Protein AF-A0A191YXF8-F1 (afdb_monomer)

Secondary structure (DSSP, 8-state):
---------HHHHH-SEEE-TTT--EEE--HHHHHHHHHHHHHHHHHHHTT--EE--HHHHHHHHT--HHHHHHHHHHHHHTTSEEEEEEEETTTEEEEEEEE-S--EEE-HHHHHTSS----PPPP-------------------PPPP----------------------------------------

Nearest PDB structures (foldseek):
  6pln-assembly2_B  TM=5.903E-01  e=1.549E-02  Pyrococcus furiosus
  3r0a-assembly1_A  TM=5.323E-01  e=2.563E-02  Methanosarcina mazei
  2p4w-assembly1_A  TM=6.113E-01  e=1.591E-01  Pyrococcus furiosus
  4zzl-assembly1_A  TM=5.772E-01  e=2.047E-01  Pseudomonas aeruginosa
  4rgu-assembly1_B-2  TM=4.876E-01  e=1.804E-01  Acinetobacter baylyi ADP1

pLDDT: mean 73.55, std 22.21, range [37.19, 96.75]

Foldseek 3Di:
DDDDDQDQDPLLVQFQFWAQQPPRDTHGQDPLNSLLVSVVVVQQVVQVVVVHFRWDDLVVSCVRSVDDSVVSVVSVVVCVVRPQKDWDWDDDDPPDTIITIDGPDDIHTDHPVVVVVPPPPDDDDDDDDDDDDDDDDDDDDDDDPDDDDDDDDDDDDDDDDDDDDDDDPDDDDDDDPDDDDPDPDDDDDD

Mean predicted aligned error: 18.63 Å

Radius of gyration: 33.48 Å; Cα contacts (8 Å, |Δi|>4): 150; chains: 1; bounding box: 109×68×56 Å

Structure (mmCIF, N/CA/C/O backbone):
data_AF-A0A191YXF8-F1
#
_entry.id   AF-A0A191YXF8-F1
#
loop_
_atom_site.group_PDB
_atom_site.id
_atom_site.type_symbol
_atom_site.label_atom_id
_atom_site.label_alt_id
_atom_site.label_comp_id
_atom_site.label_asym_id
_atom_site.label_entity_id
_atom_site.label_seq_id
_atom_site.pdbx_PDB_ins_code
_atom_site.Cartn_x
_atom_site.Cartn_y
_atom_site.Cartn_z
_atom_s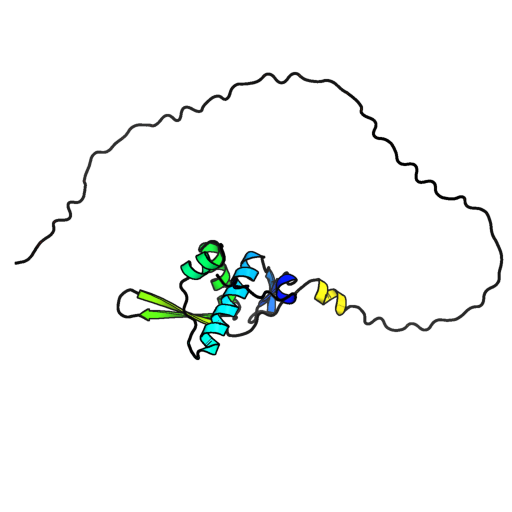ite.occupancy
_atom_site.B_iso_or_equiv
_atom_site.auth_seq_id
_atom_site.auth_comp_id
_atom_site.auth_asym_id
_atom_site.auth_atom_id
_atom_site.pdbx_PDB_model_num
ATOM 1 N N . MET A 1 1 ? -6.566 9.897 -24.921 1.00 47.31 1 MET A N 1
ATOM 2 C CA . MET A 1 1 ? -6.041 9.361 -23.647 1.00 47.31 1 MET A CA 1
ATOM 3 C C . MET A 1 1 ? -7.182 8.637 -22.956 1.00 47.31 1 MET A C 1
ATOM 5 O O . MET A 1 1 ? -8.187 9.275 -22.675 1.00 47.31 1 MET A O 1
ATOM 9 N N . THR A 1 2 ? -7.103 7.322 -22.762 1.00 63.19 2 THR A N 1
ATOM 10 C CA . THR A 1 2 ? -8.097 6.605 -21.947 1.00 63.19 2 THR A CA 1
ATOM 11 C C . THR A 1 2 ? -7.796 6.886 -20.482 1.00 63.19 2 THR A C 1
ATOM 13 O O . THR A 1 2 ? -6.687 6.599 -20.034 1.00 63.19 2 THR A O 1
ATOM 16 N N . ALA A 1 3 ? -8.747 7.463 -19.749 1.00 67.75 3 ALA A N 1
ATOM 17 C CA . ALA A 1 3 ? -8.588 7.667 -18.316 1.00 67.75 3 ALA A CA 1
ATOM 18 C C . ALA A 1 3 ? -8.390 6.310 -17.622 1.00 67.75 3 ALA A C 1
ATOM 20 O O . ALA A 1 3 ? -9.165 5.376 -17.835 1.00 67.75 3 ALA A O 1
ATOM 21 N N . GLN A 1 4 ? -7.331 6.195 -16.823 1.00 81.19 4 GLN A N 1
ATOM 22 C CA . GLN A 1 4 ? -7.086 5.037 -15.971 1.00 81.19 4 GLN A CA 1
ATOM 23 C C . GLN A 1 4 ? -7.393 5.437 -14.533 1.00 81.19 4 GLN A C 1
ATOM 25 O O . GLN A 1 4 ? -6.877 6.436 -14.039 1.00 81.19 4 GLN A O 1
ATOM 30 N N . PHE A 1 5 ? -8.254 4.662 -13.878 1.00 85.56 5 PHE A N 1
ATOM 31 C CA . PHE A 1 5 ? -8.682 4.917 -12.508 1.00 85.56 5 PHE A CA 1
ATOM 32 C C . PHE A 1 5 ? -8.095 3.869 -11.565 1.00 85.56 5 PHE A C 1
ATOM 34 O O . PHE A 1 5 ? -8.061 2.677 -11.880 1.00 85.56 5 PHE A O 1
ATOM 41 N N . CYS A 1 6 ? -7.673 4.326 -10.390 1.00 84.88 6 CYS A N 1
ATOM 42 C CA . CYS A 1 6 ? -7.281 3.475 -9.278 1.00 84.88 6 CYS A CA 1
ATOM 43 C C . CYS A 1 6 ? -8.540 3.080 -8.487 1.00 84.88 6 CYS A C 1
ATOM 45 O O . CYS A 1 6 ? -9.330 3.946 -8.105 1.00 84.88 6 CYS A O 1
ATOM 47 N N . LYS A 1 7 ? -8.772 1.778 -8.277 1.00 89.44 7 LYS A N 1
ATOM 48 C CA . LYS A 1 7 ? -9.973 1.283 -7.585 1.00 89.44 7 LYS A CA 1
ATOM 49 C C . LYS A 1 7 ? -9.720 1.206 -6.082 1.00 89.44 7 LYS A C 1
ATOM 51 O O . LYS A 1 7 ? -9.080 0.272 -5.613 1.00 89.44 7 LYS A O 1
ATOM 56 N N . MET A 1 8 ? -10.268 2.152 -5.324 1.00 93.12 8 MET A N 1
ATOM 57 C CA . MET A 1 8 ? -10.269 2.105 -3.860 1.00 93.12 8 MET A CA 1
ATOM 58 C C . MET A 1 8 ? -11.589 1.519 -3.350 1.00 93.12 8 MET A C 1
ATOM 60 O O . MET A 1 8 ? -12.665 1.999 -3.700 1.00 93.12 8 MET A O 1
ATOM 64 N N . THR A 1 9 ? -11.518 0.478 -2.521 1.00 93.19 9 THR A N 1
ATOM 65 C CA . THR A 1 9 ? -12.714 -0.138 -1.931 1.00 93.19 9 THR A CA 1
ATOM 66 C C . THR A 1 9 ? -13.272 0.717 -0.791 1.00 93.19 9 THR A C 1
ATOM 68 O O . THR A 1 9 ? -12.529 1.411 -0.092 1.00 93.19 9 THR A O 1
ATOM 71 N N . TYR A 1 10 ? -14.584 0.622 -0.542 1.00 93.19 10 TYR A N 1
ATOM 72 C CA . TYR A 1 10 ? -15.227 1.297 0.595 1.00 93.19 10 TYR A CA 1
ATOM 73 C C . TYR A 1 10 ? -14.623 0.886 1.944 1.00 93.19 10 TYR A C 1
ATOM 75 O O . TYR A 1 10 ? -14.566 1.703 2.858 1.00 93.19 10 TYR A O 1
ATOM 83 N N . LEU A 1 11 ? -14.128 -0.353 2.056 1.00 93.50 11 LEU A N 1
ATOM 84 C CA . LEU A 1 11 ? -13.465 -0.848 3.262 1.00 93.50 11 LEU A CA 1
ATOM 85 C C . LEU A 1 11 ? -12.155 -0.102 3.526 1.00 93.50 11 LEU A C 1
ATOM 87 O O . LEU A 1 11 ? -11.961 0.397 4.629 1.00 93.50 11 LEU A O 1
ATOM 91 N N . ILE A 1 12 ? -11.291 0.042 2.513 1.00 94.88 12 ILE A N 1
ATOM 92 C CA . ILE A 1 12 ? -10.039 0.810 2.635 1.00 94.88 12 ILE A CA 1
ATOM 93 C C . ILE A 1 12 ? -10.347 2.279 2.928 1.00 94.88 12 ILE A C 1
ATOM 95 O O . ILE A 1 12 ? -9.704 2.900 3.774 1.00 94.88 12 ILE A O 1
ATOM 99 N N . MET A 1 13 ? -11.366 2.831 2.267 1.00 94.81 13 MET A N 1
ATOM 100 C CA . MET A 1 13 ? -11.774 4.216 2.472 1.00 94.81 13 MET A CA 1
ATOM 101 C C . MET A 1 13 ? -12.228 4.469 3.918 1.00 94.81 13 MET A C 1
ATOM 103 O O . MET A 1 13 ? -11.758 5.425 4.535 1.00 94.81 13 MET A O 1
ATOM 107 N N . ALA A 1 14 ? -13.069 3.596 4.480 1.00 94.88 14 ALA A N 1
ATOM 108 C CA . ALA A 1 14 ? -13.616 3.729 5.833 1.00 94.88 14 ALA A CA 1
ATOM 109 C C . ALA A 1 14 ? -12.653 3.295 6.954 1.00 94.88 14 ALA A C 1
ATOM 111 O O . ALA A 1 14 ? -12.837 3.695 8.105 1.00 94.88 14 ALA A O 1
ATOM 112 N N . ALA A 1 15 ? -11.641 2.480 6.647 1.00 96.12 15 ALA A N 1
ATOM 113 C CA . ALA A 1 15 ? -10.683 1.992 7.633 1.00 96.12 15 ALA A CA 1
ATOM 114 C C . ALA A 1 15 ? -9.925 3.153 8.283 1.00 96.12 15 ALA A C 1
ATOM 116 O O . ALA A 1 15 ? -9.343 3.983 7.593 1.00 96.12 15 ALA A O 1
ATOM 117 N N . THR A 1 16 ? -9.904 3.225 9.607 1.00 96.56 16 THR A N 1
ATOM 118 C CA . THR A 1 16 ? -9.069 4.204 10.325 1.00 96.56 16 THR A CA 1
ATOM 119 C C . THR A 1 16 ? -7.755 3.583 10.767 1.00 96.56 16 THR A C 1
ATOM 121 O O . THR A 1 16 ? -6.781 4.301 10.970 1.00 96.56 16 THR A O 1
ATOM 124 N N . HIS A 1 17 ? -7.733 2.254 10.899 1.00 96.50 17 HIS A N 1
ATOM 125 C CA . HIS A 1 17 ? -6.568 1.483 11.294 1.00 96.50 17 HIS A CA 1
ATOM 126 C C . HIS A 1 17 ? -6.458 0.212 10.448 1.00 96.50 17 HIS A C 1
ATOM 128 O O . HIS A 1 17 ? -7.430 -0.240 9.836 1.00 96.50 17 HIS A O 1
ATOM 134 N N . TRP A 1 18 ? -5.276 -0.383 10.453 1.00 96.44 18 TRP A N 1
ATOM 135 C CA . TRP A 1 18 ? -5.033 -1.749 10.003 1.00 96.44 18 TRP A CA 1
ATOM 136 C C . TRP A 1 18 ? -4.399 -2.546 11.141 1.00 96.44 18 TRP A C 1
ATOM 138 O O . TRP A 1 18 ? -3.811 -1.974 12.058 1.00 96.44 18 TRP A O 1
ATOM 148 N N . ILE A 1 19 ? -4.572 -3.861 11.122 1.00 96.50 19 ILE A N 1
ATOM 149 C CA . ILE A 1 19 ? -4.109 -4.751 12.186 1.00 96.50 19 ILE A CA 1
ATOM 150 C C . ILE A 1 19 ? -2.764 -5.347 11.777 1.00 96.50 19 ILE A C 1
ATOM 152 O O . ILE A 1 19 ? -2.621 -5.846 10.670 1.00 96.50 19 ILE A O 1
ATOM 156 N N . SER A 1 20 ? -1.768 -5.314 12.652 1.00 96.50 20 SER A N 1
ATOM 157 C CA . SER A 1 20 ? -0.472 -5.967 12.435 1.00 96.50 20 SER A CA 1
ATOM 158 C C . SER A 1 20 ? -0.627 -7.484 12.262 1.00 96.50 20 SER A C 1
ATOM 160 O O . SER A 1 20 ? -1.228 -8.128 13.121 1.00 96.50 20 SER A O 1
ATOM 162 N N . ALA A 1 21 ? -0.039 -8.078 11.216 1.00 94.06 21 ALA A N 1
ATOM 163 C CA . ALA A 1 21 ? -0.117 -9.528 11.002 1.00 94.06 21 ALA A CA 1
ATOM 164 C C . ALA A 1 21 ? 0.713 -10.318 12.031 1.00 94.06 21 ALA A C 1
ATOM 166 O O . ALA A 1 21 ? 0.389 -11.459 12.348 1.00 94.06 21 ALA A O 1
ATOM 167 N N . HIS A 1 22 ? 1.771 -9.708 12.575 1.00 93.00 22 HIS A N 1
ATOM 168 C CA . HIS A 1 22 ? 2.625 -10.338 13.585 1.00 93.00 22 HIS A CA 1
ATOM 169 C C . HIS A 1 22 ? 2.147 -10.117 15.021 1.00 93.00 22 HIS A C 1
ATOM 171 O O . HIS A 1 22 ? 2.253 -11.022 15.842 1.00 93.00 22 HIS A O 1
ATOM 177 N N . THR A 1 23 ? 1.666 -8.913 15.341 1.00 94.38 23 THR A N 1
ATOM 178 C CA . THR A 1 23 ? 1.402 -8.504 16.735 1.00 94.38 23 THR A CA 1
ATOM 179 C C . THR A 1 23 ? -0.079 -8.346 17.066 1.00 94.38 23 THR A C 1
ATOM 181 O O . THR A 1 23 ? -0.422 -8.271 18.240 1.00 94.38 23 THR A O 1
ATOM 184 N N . GLY A 1 24 ? -0.967 -8.262 16.068 1.00 94.31 24 GLY A N 1
ATOM 185 C CA . GLY A 1 24 ? -2.388 -7.966 16.283 1.00 94.31 24 GLY A CA 1
ATOM 186 C C . GLY A 1 24 ? -2.688 -6.518 16.706 1.00 94.31 24 GLY A C 1
ATOM 187 O O . GLY A 1 24 ? -3.836 -6.184 16.988 1.00 94.31 24 GLY A O 1
ATOM 188 N N . GLU A 1 25 ? -1.681 -5.644 16.752 1.00 95.62 25 GLU A N 1
ATOM 189 C CA . GLU A 1 25 ? -1.833 -4.234 17.122 1.00 95.62 25 GLU A CA 1
ATOM 190 C C . GLU A 1 25 ? -2.608 -3.434 16.062 1.00 95.62 25 GLU A C 1
ATOM 192 O O . GLU A 1 25 ? -2.422 -3.646 14.862 1.00 95.62 25 GLU A O 1
ATOM 197 N N . LYS A 1 26 ? -3.445 -2.483 16.502 1.00 96.06 26 LYS A N 1
ATOM 198 C CA . LYS A 1 26 ? -4.140 -1.525 15.627 1.00 96.06 26 LYS A CA 1
ATOM 199 C C . LYS A 1 26 ? -3.206 -0.358 15.285 1.00 96.06 26 LYS A C 1
ATOM 201 O O . LYS A 1 26 ? -2.871 0.443 16.152 1.00 96.06 26 LYS A O 1
ATOM 206 N N . ILE A 1 27 ? -2.851 -0.214 14.014 1.00 96.62 27 ILE A N 1
ATOM 207 C CA . ILE A 1 27 ? -1.949 0.828 13.508 1.00 96.62 27 ILE A CA 1
ATOM 208 C C . ILE A 1 27 ? -2.757 1.851 12.717 1.00 96.62 27 ILE A C 1
ATOM 210 O O . ILE A 1 27 ? -3.574 1.477 11.878 1.00 96.62 27 ILE A O 1
ATOM 214 N N . SER A 1 28 ? -2.530 3.142 12.966 1.00 96.50 28 SER A N 1
ATOM 215 C CA . SER A 1 28 ? -3.223 4.229 12.261 1.00 96.50 28 SER A CA 1
ATOM 216 C C . SER A 1 28 ? -3.024 4.140 10.744 1.00 96.50 28 SER A C 1
ATOM 218 O O . SER A 1 28 ? -1.907 3.899 10.278 1.00 96.50 28 SER A O 1
ATOM 220 N N . PHE A 1 29 ? -4.107 4.337 9.984 1.00 96.31 29 PHE A N 1
ATOM 221 C CA . PHE A 1 29 ? -4.119 4.253 8.526 1.00 96.31 29 PHE A CA 1
ATOM 222 C C . PHE A 1 29 ? -4.456 5.606 7.890 1.00 96.31 29 PHE A C 1
ATOM 224 O O . PHE A 1 29 ? -5.625 5.968 7.714 1.00 96.31 29 PHE A O 1
ATOM 231 N N . THR A 1 30 ? -3.425 6.375 7.544 1.00 96.44 30 THR A N 1
ATOM 232 C CA . THR A 1 30 ? -3.607 7.731 7.002 1.00 96.44 30 THR A CA 1
ATOM 233 C C . THR A 1 30 ? -4.089 7.720 5.545 1.00 96.44 30 THR A C 1
ATOM 235 O O . THR A 1 30 ? -3.986 6.712 4.846 1.00 96.44 30 THR A O 1
ATOM 238 N N . GLY A 1 31 ? -4.607 8.854 5.058 1.00 96.19 31 GLY A N 1
ATOM 239 C CA . GLY A 1 31 ? -5.049 9.000 3.663 1.00 96.19 31 GLY A CA 1
ATOM 240 C C . GLY A 1 31 ? -3.945 8.675 2.651 1.00 96.19 31 GLY A C 1
ATOM 241 O O . GLY A 1 31 ? -4.147 7.847 1.767 1.00 96.19 31 GLY A O 1
ATOM 242 N N . ASP A 1 32 ? -2.753 9.239 2.848 1.00 95.69 32 ASP A N 1
ATOM 243 C CA . ASP A 1 32 ? -1.582 8.968 2.004 1.00 95.69 32 ASP A CA 1
ATOM 244 C C . ASP A 1 32 ? -1.215 7.482 2.001 1.00 95.69 32 ASP A C 1
ATOM 246 O O . ASP A 1 32 ? -0.922 6.909 0.954 1.00 95.69 32 ASP A O 1
ATOM 250 N N . GLN A 1 33 ? -1.271 6.829 3.165 1.00 96.44 33 GLN A N 1
ATOM 251 C CA . GLN A 1 33 ? -0.988 5.399 3.283 1.00 96.44 33 GLN A CA 1
ATOM 252 C C . GLN A 1 33 ? -1.999 4.544 2.530 1.00 96.44 33 GLN A C 1
ATOM 254 O O . GLN A 1 33 ? -1.611 3.560 1.904 1.00 96.44 33 GLN A O 1
ATOM 259 N N . LYS A 1 34 ? -3.278 4.928 2.533 1.00 96.56 34 LYS A N 1
ATOM 260 C CA . LYS A 1 34 ? -4.303 4.253 1.730 1.00 96.56 34 LYS A CA 1
ATOM 261 C C . LYS A 1 34 ? -4.011 4.393 0.242 1.00 96.56 34 LYS A C 1
ATOM 263 O O . LYS A 1 34 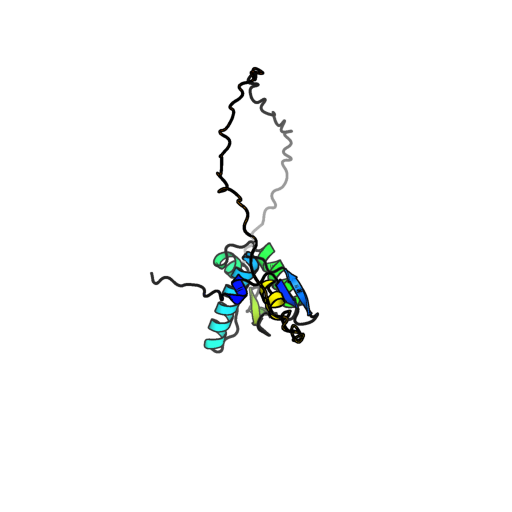? -4.041 3.393 -0.466 1.00 96.56 34 LYS A O 1
ATOM 268 N N . ILE A 1 35 ? -3.685 5.601 -0.222 1.00 96.19 35 ILE A N 1
ATOM 269 C CA . ILE A 1 35 ? -3.339 5.855 -1.630 1.00 96.19 35 ILE A CA 1
ATOM 270 C C . ILE A 1 35 ? -2.123 5.014 -2.036 1.00 96.19 35 ILE A C 1
ATOM 272 O O . ILE A 1 35 ? -2.174 4.317 -3.052 1.00 96.19 35 ILE A O 1
ATOM 276 N N . MET A 1 36 ? -1.068 5.025 -1.213 1.00 96.06 36 MET A N 1
ATOM 277 C CA . MET A 1 36 ? 0.124 4.204 -1.427 1.00 96.06 36 MET A CA 1
ATOM 278 C C . MET A 1 36 ? -0.230 2.717 -1.487 1.00 96.06 36 MET A C 1
ATOM 280 O O . MET A 1 36 ? 0.140 2.051 -2.450 1.00 96.06 36 MET A O 1
ATOM 284 N N . TRP A 1 37 ? -0.987 2.201 -0.515 1.00 96.19 37 TRP A N 1
ATOM 285 C CA . TRP A 1 37 ? -1.373 0.790 -0.474 1.00 96.19 37 TRP A CA 1
ATOM 286 C C . TRP A 1 37 ? -2.176 0.365 -1.704 1.00 96.19 37 TRP A C 1
ATOM 288 O O . TRP A 1 37 ? -1.840 -0.639 -2.327 1.00 96.19 37 TRP A O 1
ATOM 298 N N . VAL A 1 38 ? -3.211 1.122 -2.085 1.00 95.75 38 VAL A N 1
ATOM 299 C CA . VAL A 1 38 ? -4.058 0.767 -3.235 1.00 95.75 38 VAL A CA 1
ATOM 300 C C . VAL A 1 38 ? -3.225 0.742 -4.518 1.00 95.75 38 VAL A C 1
ATOM 302 O O . VAL A 1 38 ? -3.333 -0.205 -5.298 1.00 95.75 38 VAL A O 1
ATOM 305 N N . TRP A 1 39 ? -2.352 1.735 -4.717 1.00 94.62 39 TRP A N 1
ATOM 306 C CA . TRP A 1 39 ? -1.465 1.761 -5.878 1.00 94.62 39 TRP A CA 1
ATOM 307 C C . TRP A 1 39 ? -0.490 0.576 -5.876 1.00 94.62 39 TRP A C 1
ATOM 309 O O . TRP A 1 39 ? -0.376 -0.135 -6.875 1.00 94.62 39 TRP A O 1
ATOM 319 N N . MET A 1 40 ? 0.170 0.318 -4.743 1.00 94.56 40 MET A N 1
ATOM 320 C CA . MET A 1 40 ? 1.111 -0.793 -4.576 1.00 94.56 40 MET A CA 1
ATOM 321 C C . MET A 1 40 ? 0.449 -2.147 -4.848 1.00 94.56 40 MET A C 1
ATOM 323 O O . MET A 1 40 ? 0.997 -2.970 -5.578 1.00 94.56 40 MET A O 1
ATOM 327 N N . PHE A 1 41 ? -0.747 -2.364 -4.303 1.00 94.50 41 PHE A N 1
ATOM 328 C CA . PHE A 1 41 ? -1.500 -3.598 -4.488 1.00 94.50 41 PHE A CA 1
ATOM 329 C C . PHE A 1 41 ? -1.897 -3.799 -5.955 1.00 94.50 41 PHE A C 1
ATOM 331 O O . PHE A 1 41 ? -1.658 -4.864 -6.519 1.00 94.50 41 PHE A O 1
ATOM 338 N N . GLN A 1 42 ? -2.392 -2.751 -6.622 1.00 93.56 42 GLN A N 1
ATOM 339 C CA . GLN A 1 42 ? -2.721 -2.807 -8.048 1.00 93.56 42 GLN A CA 1
ATOM 340 C C . GLN A 1 42 ? -1.488 -3.117 -8.916 1.00 93.56 42 GLN A C 1
ATOM 342 O O . GLN A 1 42 ? -1.573 -3.879 -9.885 1.00 93.56 42 GLN A O 1
ATOM 347 N N . ARG A 1 43 ? -0.325 -2.540 -8.583 1.00 93.31 43 ARG A N 1
ATOM 348 C CA . ARG A 1 43 ? 0.945 -2.840 -9.264 1.00 93.31 43 ARG A CA 1
ATOM 349 C C . ARG A 1 43 ? 1.350 -4.290 -9.050 1.00 93.31 43 ARG A C 1
ATOM 351 O O . ARG A 1 43 ? 1.650 -4.979 -10.025 1.00 93.31 43 ARG A O 1
ATOM 358 N N . PHE A 1 44 ? 1.294 -4.765 -7.812 1.00 94.44 44 PHE A N 1
ATOM 359 C CA . PHE A 1 44 ? 1.572 -6.155 -7.478 1.00 94.44 44 PHE A CA 1
ATOM 360 C C . PHE A 1 44 ? 0.678 -7.122 -8.264 1.00 94.44 44 PHE A C 1
ATOM 362 O O . PHE A 1 44 ? 1.196 -8.023 -8.927 1.00 94.44 44 PHE A O 1
ATOM 369 N N . GLU A 1 45 ? -0.639 -6.902 -8.282 1.00 93.62 45 GLU A N 1
ATOM 370 C CA . GLU A 1 45 ? -1.581 -7.716 -9.061 1.00 93.62 45 GLU A CA 1
ATOM 371 C C . GLU A 1 45 ? -1.257 -7.698 -10.557 1.00 93.62 45 GLU A C 1
ATOM 373 O O . GLU A 1 45 ? -1.299 -8.736 -11.221 1.00 93.62 45 GLU A O 1
ATOM 378 N N . HIS A 1 46 ? -0.866 -6.541 -11.095 1.00 92.75 46 HIS A N 1
ATOM 379 C CA . HIS A 1 46 ? -0.473 -6.424 -12.493 1.00 92.75 46 HIS A CA 1
ATOM 380 C C . HIS A 1 46 ? 0.748 -7.292 -12.833 1.00 92.75 46 HIS A C 1
ATOM 382 O O . HIS A 1 46 ? 0.721 -8.019 -13.830 1.00 92.75 46 HIS A O 1
ATOM 388 N N . PHE A 1 47 ? 1.810 -7.256 -12.025 1.00 93.19 47 PHE A N 1
ATOM 389 C CA . PHE A 1 47 ? 2.989 -8.105 -12.245 1.00 93.19 47 PHE A CA 1
ATOM 390 C C . PHE A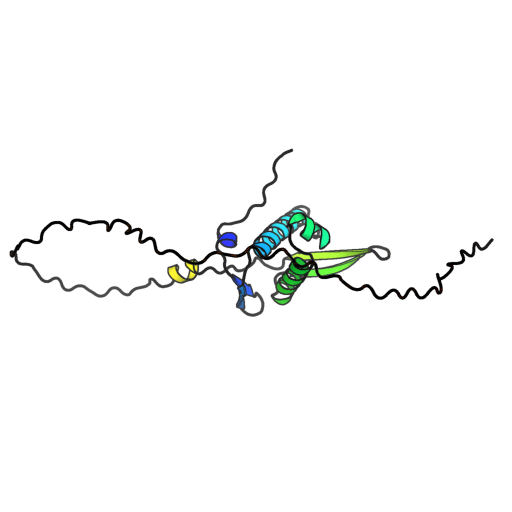 1 47 ? 2.676 -9.587 -12.020 1.00 93.19 47 PHE A C 1
ATOM 392 O O . PHE A 1 47 ? 3.037 -10.419 -12.859 1.00 93.19 47 PHE A O 1
ATOM 399 N N . LYS A 1 48 ? 1.914 -9.902 -10.966 1.00 93.69 48 LYS A N 1
ATOM 400 C CA . LYS A 1 48 ? 1.464 -11.262 -10.650 1.00 93.69 48 LYS A CA 1
ATOM 401 C C . LYS A 1 48 ? 0.629 -11.862 -11.783 1.00 93.69 48 LYS A C 1
ATOM 403 O O . LYS A 1 48 ? 0.866 -13.006 -12.159 1.00 93.69 48 LYS A O 1
ATOM 408 N N . SER A 1 49 ? -0.264 -11.082 -12.402 1.00 94.44 49 SER A N 1
ATOM 409 C CA . SER A 1 49 ? -1.064 -11.516 -13.563 1.00 94.44 49 SER A CA 1
ATOM 410 C C . SER A 1 49 ? -0.215 -11.899 -14.781 1.00 94.44 49 SER A C 1
ATOM 412 O O . SER A 1 49 ? -0.645 -12.683 -15.622 1.00 94.44 49 SER A O 1
ATOM 414 N N . LYS A 1 50 ? 1.016 -11.378 -14.862 1.00 94.69 50 LYS A N 1
ATOM 415 C CA . LYS A 1 50 ? 1.996 -11.679 -15.914 1.00 94.69 50 LYS A CA 1
ATOM 416 C C . LYS A 1 50 ? 2.996 -12.767 -15.510 1.00 94.69 50 LYS A C 1
ATOM 418 O O . LYS A 1 50 ? 3.949 -12.996 -16.253 1.00 94.69 50 LYS A O 1
ATOM 423 N N . GLY A 1 51 ? 2.833 -13.385 -14.336 1.00 92.44 51 GLY A N 1
ATOM 424 C CA . GLY A 1 51 ? 3.780 -14.360 -13.786 1.00 92.44 51 GLY A CA 1
ATOM 425 C C . GLY A 1 51 ? 5.158 -13.764 -13.482 1.00 92.44 51 GLY A C 1
ATOM 426 O O . GLY A 1 51 ? 6.163 -14.466 -13.564 1.00 92.44 51 GLY A O 1
ATOM 427 N N . ARG A 1 52 ? 5.228 -12.457 -13.200 1.00 90.12 52 ARG A N 1
ATOM 428 C CA . ARG A 1 52 ? 6.475 -11.740 -12.905 1.00 90.12 52 ARG A CA 1
ATOM 429 C C . ARG A 1 52 ? 6.477 -11.255 -11.463 1.00 90.12 52 ARG A C 1
ATOM 431 O O . ARG A 1 52 ? 5.431 -10.952 -10.898 1.00 90.12 52 ARG A O 1
ATOM 438 N N . GLU A 1 53 ? 7.670 -11.132 -10.898 1.00 90.12 53 GLU A N 1
ATOM 439 C CA . GLU A 1 53 ? 7.867 -10.400 -9.650 1.00 90.12 53 GLU A CA 1
ATOM 440 C C . GLU A 1 53 ? 7.617 -8.901 -9.860 1.00 90.12 53 GLU A C 1
ATOM 442 O O . GLU A 1 53 ? 7.845 -8.356 -10.948 1.00 90.12 53 GLU A O 1
ATOM 447 N N . TRP A 1 54 ? 7.148 -8.241 -8.804 1.00 92.19 54 TRP A N 1
ATOM 448 C CA . TRP A 1 54 ? 6.940 -6.805 -8.800 1.00 92.19 54 TRP A CA 1
ATOM 449 C C . TRP A 1 54 ? 8.242 -6.085 -8.439 1.00 92.19 54 TRP A C 1
ATOM 451 O O . TRP A 1 54 ? 8.766 -6.232 -7.337 1.00 92.19 54 TRP A O 1
ATOM 461 N N . PHE A 1 55 ? 8.735 -5.273 -9.375 1.00 88.69 55 PHE A N 1
ATOM 462 C CA . PHE A 1 55 ? 9.882 -4.392 -9.179 1.00 88.69 55 PHE A CA 1
ATOM 463 C C . PHE A 1 55 ? 9.457 -2.957 -9.475 1.00 88.69 55 PHE A C 1
ATOM 465 O O . PHE A 1 55 ? 8.992 -2.684 -10.580 1.00 88.69 55 PHE A O 1
ATOM 472 N N . ASP A 1 56 ? 9.646 -2.055 -8.520 1.00 87.19 56 ASP A N 1
ATOM 473 C CA . ASP A 1 56 ? 9.510 -0.609 -8.716 1.00 87.19 56 ASP A CA 1
ATOM 474 C C . ASP A 1 56 ? 10.608 0.100 -7.905 1.00 87.19 56 ASP A C 1
ATOM 476 O O . ASP A 1 56 ? 11.092 -0.418 -6.890 1.00 87.19 56 ASP A O 1
ATOM 480 N N . ASN A 1 57 ? 11.038 1.280 -8.349 1.00 88.38 57 ASN A N 1
ATOM 481 C CA . ASN A 1 57 ? 11.884 2.136 -7.527 1.00 88.38 57 ASN A CA 1
ATOM 482 C C . ASN A 1 57 ? 11.004 2.971 -6.586 1.00 88.38 57 ASN A C 1
ATOM 484 O O . ASN A 1 57 ? 9.881 3.329 -6.927 1.00 88.38 57 ASN A O 1
ATOM 488 N N . GLN A 1 58 ? 11.520 3.351 -5.417 1.00 90.50 58 GLN A N 1
ATOM 489 C CA . GLN A 1 58 ? 10.789 4.215 -4.483 1.00 90.50 58 GLN A CA 1
ATOM 490 C C . GLN A 1 58 ? 10.434 5.564 -5.125 1.00 90.50 58 GLN A C 1
ATOM 492 O O . GLN A 1 58 ? 9.360 6.095 -4.857 1.00 90.50 58 GLN A O 1
ATOM 497 N N . ALA A 1 59 ? 11.285 6.072 -6.023 1.00 91.00 59 ALA A N 1
ATOM 498 C CA . ALA A 1 59 ? 11.008 7.272 -6.811 1.00 91.00 59 ALA A CA 1
ATOM 499 C C . ALA A 1 59 ? 9.764 7.128 -7.712 1.00 91.00 59 ALA A C 1
ATOM 501 O O . ALA A 1 59 ? 9.007 8.085 -7.859 1.00 91.00 59 ALA A O 1
ATOM 502 N N . ASP A 1 60 ? 9.506 5.935 -8.256 1.00 90.56 60 ASP A N 1
ATOM 503 C CA . ASP A 1 60 ? 8.325 5.677 -9.089 1.00 90.56 60 ASP A CA 1
ATOM 504 C C . ASP A 1 60 ? 7.049 5.691 -8.238 1.00 90.56 60 ASP A C 1
ATOM 506 O O . ASP A 1 60 ? 6.024 6.237 -8.647 1.00 90.56 60 ASP A O 1
ATOM 510 N N . ILE A 1 61 ? 7.129 5.156 -7.013 1.00 92.69 61 ILE A N 1
ATOM 511 C CA . ILE A 1 61 ? 6.028 5.182 -6.039 1.00 92.69 61 ILE A CA 1
ATOM 512 C C . ILE A 1 61 ? 5.705 6.626 -5.638 1.00 92.69 61 ILE A C 1
ATOM 514 O O . ILE A 1 61 ? 4.540 7.021 -5.615 1.00 92.69 61 ILE A O 1
ATOM 518 N N . VAL A 1 62 ? 6.733 7.431 -5.354 1.00 95.31 62 VAL A N 1
ATOM 519 C CA . VAL A 1 62 ? 6.613 8.868 -5.048 1.00 95.31 62 VAL A CA 1
ATOM 520 C C . VAL A 1 62 ? 5.907 9.596 -6.190 1.00 95.31 62 VAL A C 1
ATOM 522 O O . VAL A 1 62 ? 4.896 10.260 -5.962 1.00 95.31 62 VAL A O 1
ATOM 525 N N . ALA A 1 63 ? 6.387 9.417 -7.423 1.00 94.31 63 ALA A N 1
ATOM 526 C CA . ALA A 1 63 ? 5.819 10.065 -8.600 1.00 94.31 63 ALA A CA 1
ATOM 527 C C . ALA A 1 63 ? 4.358 9.656 -8.849 1.00 94.31 63 ALA A C 1
ATOM 529 O O . ALA A 1 63 ? 3.540 10.494 -9.223 1.00 94.31 63 ALA A O 1
ATOM 530 N N . ALA A 1 64 ? 4.014 8.388 -8.616 1.00 92.94 64 ALA A N 1
ATOM 531 C CA . ALA A 1 64 ? 2.666 7.889 -8.856 1.00 92.94 64 ALA A CA 1
ATOM 532 C C . ALA A 1 64 ? 1.657 8.257 -7.756 1.00 92.94 64 ALA A C 1
ATOM 534 O O . ALA A 1 64 ? 0.466 8.381 -8.035 1.00 92.94 64 ALA A O 1
ATOM 535 N N . THR A 1 65 ? 2.114 8.407 -6.511 1.00 94.31 65 THR A N 1
ATOM 536 C CA . THR A 1 65 ? 1.239 8.658 -5.351 1.00 94.31 65 THR A CA 1
ATOM 537 C C . THR A 1 65 ? 1.202 10.123 -4.926 1.00 94.31 65 THR A C 1
ATOM 539 O O . THR A 1 65 ? 0.323 10.500 -4.158 1.00 94.31 65 THR A O 1
ATOM 542 N N . GLY A 1 66 ? 2.139 10.952 -5.400 1.00 94.56 66 GLY A N 1
ATOM 543 C CA . GLY A 1 66 ? 2.260 12.354 -4.992 1.00 94.56 66 GLY A CA 1
ATOM 544 C C . GLY A 1 66 ? 2.721 12.538 -3.540 1.00 94.56 66 GLY A C 1
ATOM 545 O O . GLY A 1 66 ? 2.568 13.621 -2.981 1.00 94.56 66 GLY A O 1
ATOM 546 N N . THR A 1 67 ? 3.264 11.490 -2.915 1.00 94.81 67 THR A N 1
ATOM 547 C CA . THR A 1 67 ? 3.756 11.515 -1.527 1.00 94.81 67 THR A CA 1
ATOM 548 C C . THR A 1 67 ? 5.257 11.808 -1.468 1.00 94.81 67 THR A C 1
ATOM 550 O O . THR A 1 67 ? 5.947 11.741 -2.477 1.00 94.81 67 THR A O 1
ATOM 553 N N . SER A 1 68 ? 5.803 12.133 -0.289 1.00 95.31 68 SER A N 1
ATOM 554 C CA . SER A 1 68 ? 7.255 12.325 -0.141 1.00 95.31 68 SER A CA 1
ATOM 555 C C . SER A 1 68 ? 8.008 10.989 -0.085 1.00 95.31 68 SER A C 1
ATOM 557 O O . SER A 1 68 ? 7.508 10.007 0.466 1.00 95.31 68 SER A O 1
ATOM 559 N N . GLU A 1 69 ? 9.264 10.961 -0.540 1.00 94.44 69 GLU A N 1
ATOM 560 C CA . GLU A 1 69 ? 10.118 9.765 -0.437 1.00 94.44 69 GLU A CA 1
ATOM 561 C C . GLU A 1 69 ? 10.290 9.299 1.018 1.00 94.44 69 GLU A C 1
ATOM 563 O O . GLU A 1 69 ? 10.321 8.101 1.304 1.00 94.44 69 GLU A O 1
ATOM 568 N N . SER A 1 70 ? 10.331 10.240 1.966 1.00 95.94 70 SER A N 1
ATOM 569 C CA . SER A 1 70 ? 10.404 9.924 3.395 1.00 95.94 70 SER A CA 1
ATOM 570 C C . SER A 1 70 ? 9.143 9.206 3.894 1.00 95.94 70 SER A C 1
ATOM 572 O O . SER A 1 70 ? 9.241 8.261 4.680 1.00 95.94 70 SER A O 1
ATOM 574 N N . THR A 1 71 ? 7.971 9.601 3.390 1.00 95.81 71 THR A N 1
ATOM 575 C CA . THR A 1 71 ? 6.678 8.984 3.702 1.00 95.81 71 THR A CA 1
ATOM 576 C C . THR A 1 71 ? 6.618 7.566 3.144 1.00 95.81 71 THR A C 1
ATOM 578 O O . THR A 1 71 ? 6.285 6.641 3.887 1.00 95.81 71 THR A O 1
ATOM 581 N N . VAL A 1 72 ? 7.028 7.378 1.884 1.00 95.75 72 VAL A N 1
ATOM 582 C CA . VAL A 1 72 ? 7.108 6.054 1.247 1.00 95.75 72 VAL A CA 1
ATOM 583 C C . VAL A 1 72 ? 8.040 5.140 2.038 1.00 95.75 72 VAL A C 1
ATOM 585 O O . VAL A 1 72 ? 7.632 4.053 2.442 1.00 95.75 72 VAL A O 1
ATOM 588 N N . LYS A 1 73 ? 9.266 5.583 2.343 1.00 94.69 73 LYS A N 1
ATOM 589 C CA . LYS A 1 73 ? 10.236 4.789 3.120 1.00 94.69 73 LYS A CA 1
ATOM 590 C C . LYS A 1 73 ? 9.684 4.367 4.479 1.00 94.69 73 LYS A C 1
ATOM 592 O O . LYS A 1 73 ? 9.801 3.198 4.845 1.00 94.69 73 LYS A O 1
ATOM 597 N N . ARG A 1 74 ? 9.063 5.296 5.215 1.00 96.44 74 ARG A N 1
ATOM 598 C CA . ARG A 1 74 ? 8.453 5.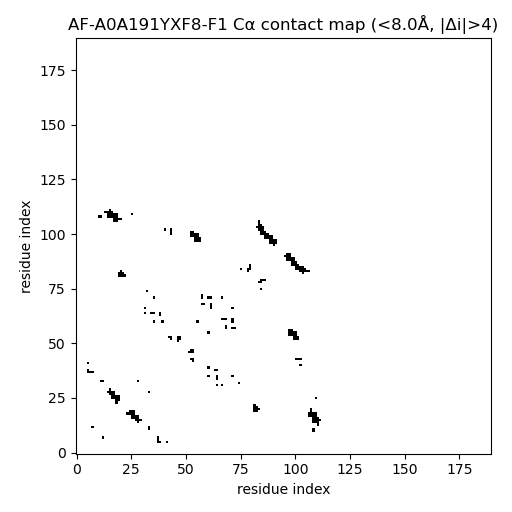010 6.525 1.00 96.44 74 ARG A CA 1
ATOM 599 C C . ARG A 1 74 ? 7.310 4.009 6.411 1.00 96.44 74 ARG A C 1
ATOM 601 O O . ARG A 1 74 ? 7.250 3.073 7.202 1.00 96.44 74 ARG A O 1
ATOM 608 N N . PHE A 1 75 ? 6.430 4.175 5.429 1.00 96.75 75 PHE A N 1
ATOM 609 C CA . PHE A 1 75 ? 5.298 3.272 5.253 1.00 96.75 75 PHE A CA 1
ATOM 610 C C . PHE A 1 75 ? 5.735 1.869 4.819 1.00 96.75 75 PHE A C 1
ATOM 612 O O . PHE A 1 75 ? 5.284 0.883 5.394 1.00 96.75 75 PHE A O 1
ATOM 619 N N . MET A 1 76 ? 6.689 1.767 3.892 1.00 95.25 76 MET A N 1
ATOM 620 C CA . MET A 1 76 ? 7.283 0.489 3.487 1.00 95.25 76 MET A CA 1
ATOM 621 C C . MET A 1 76 ? 7.965 -0.220 4.662 1.00 95.25 76 MET A C 1
ATOM 623 O O . MET A 1 76 ? 7.833 -1.433 4.817 1.00 95.25 76 MET A O 1
ATOM 627 N N . ALA A 1 77 ? 8.668 0.532 5.514 1.00 95.56 77 ALA A N 1
ATOM 628 C CA . ALA A 1 77 ? 9.259 -0.015 6.730 1.00 95.56 77 ALA A CA 1
ATOM 629 C C . ALA A 1 77 ? 8.185 -0.546 7.693 1.00 95.56 77 ALA A C 1
ATOM 631 O O . ALA A 1 77 ? 8.343 -1.652 8.199 1.00 95.56 77 ALA A O 1
ATOM 632 N N . LEU A 1 78 ? 7.077 0.180 7.892 1.00 96.19 78 LEU A N 1
ATOM 633 C CA . LEU A 1 78 ? 5.948 -0.289 8.708 1.00 96.19 78 LEU A CA 1
ATOM 634 C C . LEU A 1 78 ? 5.348 -1.586 8.157 1.00 96.19 78 LEU A C 1
ATOM 636 O O . LEU A 1 78 ? 5.226 -2.563 8.891 1.00 96.19 78 LEU A O 1
ATOM 640 N N . LEU A 1 79 ? 5.027 -1.633 6.863 1.00 96.25 79 LEU A N 1
ATOM 641 C CA . LEU A 1 79 ? 4.464 -2.833 6.235 1.00 96.25 79 LEU A CA 1
ATOM 642 C C . LEU A 1 79 ? 5.390 -4.046 6.381 1.00 96.25 79 LEU A C 1
ATOM 644 O O . LEU A 1 79 ? 4.918 -5.153 6.637 1.00 96.25 79 LEU A O 1
ATOM 648 N N . LYS A 1 80 ? 6.706 -3.837 6.255 1.00 95.75 80 LYS A N 1
ATOM 649 C CA . LYS A 1 80 ? 7.706 -4.890 6.460 1.00 95.75 80 LYS A CA 1
ATOM 650 C C . LYS A 1 80 ? 7.741 -5.355 7.918 1.00 95.75 80 LYS A C 1
ATOM 652 O O . LYS A 1 80 ? 7.686 -6.553 8.168 1.00 95.75 80 LYS A O 1
ATOM 657 N N . THR A 1 81 ? 7.812 -4.426 8.872 1.00 96.12 81 THR A N 1
ATOM 658 C CA . THR A 1 81 ? 7.855 -4.729 10.315 1.00 96.12 81 THR A CA 1
ATOM 659 C C . THR A 1 81 ? 6.618 -5.490 10.784 1.00 96.12 81 THR A C 1
ATOM 661 O O . THR A 1 81 ? 6.722 -6.341 11.660 1.00 96.12 81 THR A O 1
ATOM 664 N N . HIS A 1 82 ? 5.457 -5.217 10.190 1.00 96.62 82 HIS A N 1
ATOM 665 C CA . HIS A 1 82 ? 4.185 -5.832 10.568 1.00 96.62 82 HIS A CA 1
ATOM 666 C C . HIS A 1 82 ? 3.770 -7.020 9.689 1.00 96.62 82 HIS A C 1
ATOM 668 O O . HIS A 1 82 ? 2.648 -7.503 9.835 1.00 96.62 82 HIS A O 1
ATOM 674 N N . GLY A 1 83 ? 4.659 -7.508 8.816 1.00 95.00 83 GLY A N 1
ATOM 675 C CA . GLY A 1 83 ? 4.497 -8.800 8.139 1.00 95.00 83 GLY A CA 1
ATOM 676 C C . GLY A 1 83 ? 3.680 -8.794 6.853 1.00 95.00 83 GLY A C 1
ATOM 677 O O . GLY A 1 83 ? 3.252 -9.852 6.404 1.00 95.00 83 GLY A O 1
ATOM 678 N N . TYR A 1 84 ? 3.461 -7.631 6.242 1.00 96.50 84 TYR A N 1
ATOM 679 C CA . TYR A 1 84 ? 2.647 -7.522 5.027 1.00 96.50 84 TYR A CA 1
ATOM 680 C C . TYR A 1 84 ? 3.451 -7.615 3.738 1.00 96.50 84 TYR A C 1
ATOM 682 O O . TYR A 1 84 ? 2.939 -8.096 2.725 1.00 96.50 84 TYR A O 1
ATOM 690 N N . ILE A 1 85 ? 4.707 -7.169 3.766 1.00 95.75 85 ILE A N 1
ATOM 691 C CA . ILE A 1 85 ? 5.577 -7.189 2.590 1.00 95.75 85 ILE A CA 1
ATOM 692 C C . ILE A 1 85 ? 6.964 -7.726 2.925 1.00 95.75 85 ILE A C 1
ATOM 694 O O . ILE A 1 85 ? 7.514 -7.457 3.995 1.00 95.75 85 ILE A O 1
ATOM 698 N N . THR A 1 86 ? 7.573 -8.407 1.960 1.00 94.25 86 THR A N 1
ATOM 699 C CA . THR A 1 86 ? 9.016 -8.657 1.941 1.00 94.25 86 THR A CA 1
ATOM 700 C C . THR A 1 86 ? 9.672 -7.807 0.864 1.00 94.25 86 THR A C 1
ATOM 702 O O . THR A 1 86 ? 9.084 -7.510 -0.178 1.00 94.25 86 THR A O 1
ATOM 705 N N . VAL A 1 87 ? 10.899 -7.373 1.151 1.00 92.69 87 VAL A N 1
ATOM 706 C CA . VAL A 1 87 ? 11.706 -6.560 0.242 1.00 92.69 87 VAL A CA 1
ATOM 707 C C . VAL A 1 87 ? 13.021 -7.281 0.012 1.00 92.69 87 VAL A C 1
ATOM 709 O O . VAL A 1 87 ? 13.800 -7.447 0.953 1.00 92.69 87 VAL A O 1
ATOM 712 N N . GLU A 1 88 ? 13.272 -7.672 -1.231 1.00 89.88 88 GLU A N 1
ATOM 713 C CA . GLU A 1 88 ? 14.549 -8.231 -1.662 1.00 89.88 88 GLU A CA 1
ATOM 714 C C . GLU A 1 88 ? 15.274 -7.220 -2.542 1.00 89.88 88 GLU A C 1
ATOM 716 O O . GLU A 1 88 ? 14.810 -6.865 -3.626 1.00 89.88 88 GLU A O 1
ATOM 721 N N . THR A 1 89 ? 16.442 -6.759 -2.108 1.00 86.00 89 THR A N 1
ATOM 722 C CA . THR A 1 89 ? 17.287 -5.917 -2.955 1.00 86.00 89 THR A CA 1
ATOM 723 C C . THR A 1 89 ? 18.137 -6.806 -3.849 1.00 86.00 89 THR A C 1
ATOM 725 O O . THR A 1 89 ? 19.024 -7.521 -3.381 1.00 86.00 89 THR A O 1
ATOM 728 N N . ARG A 1 90 ? 17.887 -6.749 -5.157 1.00 80.56 90 ARG A N 1
ATOM 729 C CA . ARG A 1 90 ? 18.678 -7.462 -6.161 1.00 80.56 90 ARG A CA 1
ATOM 730 C C . ARG A 1 90 ? 19.690 -6.517 -6.788 1.00 80.56 90 ARG A C 1
ATOM 732 O O . ARG A 1 90 ? 19.343 -5.430 -7.249 1.00 80.56 90 ARG A O 1
ATOM 739 N N . ARG A 1 91 ? 20.949 -6.954 -6.837 1.00 76.56 91 ARG A N 1
ATOM 740 C CA . ARG A 1 91 ? 21.988 -6.300 -7.638 1.00 76.56 91 ARG A CA 1
ATOM 741 C C . ARG A 1 91 ? 21.857 -6.791 -9.073 1.00 76.56 91 ARG A C 1
ATOM 743 O O . ARG A 1 91 ? 22.043 -7.975 -9.347 1.00 76.56 91 ARG A O 1
ATOM 750 N N . ARG A 1 92 ? 21.508 -5.888 -9.982 1.00 67.81 92 ARG A N 1
ATOM 751 C CA . ARG A 1 92 ? 21.622 -6.113 -11.424 1.00 67.81 92 ARG A CA 1
ATOM 752 C C . ARG A 1 92 ? 23.035 -5.693 -11.834 1.00 67.81 92 ARG A C 1
ATOM 754 O O . ARG A 1 92 ? 23.571 -4.743 -11.277 1.00 67.81 92 ARG A O 1
ATOM 761 N N . GLN A 1 93 ? 23.624 -6.451 -12.760 1.00 62.59 93 GLN A N 1
ATOM 762 C CA . GLN A 1 93 ? 24.974 -6.304 -13.324 1.00 62.59 93 GLN A CA 1
ATOM 763 C C . GLN A 1 93 ? 25.588 -4.896 -13.120 1.00 62.59 93 GLN A C 1
ATOM 765 O O . GLN A 1 93 ? 25.150 -3.930 -13.739 1.00 62.59 93 GLN A O 1
ATOM 770 N N . GLY A 1 94 ? 26.575 -4.781 -12.220 1.00 71.75 94 GLY A N 1
ATOM 771 C CA . GLY A 1 94 ? 27.209 -3.510 -11.830 1.00 71.75 94 GLY A CA 1
ATOM 772 C C . GLY A 1 94 ? 26.638 -2.868 -10.550 1.00 71.75 94 GLY A C 1
ATOM 773 O O . GLY A 1 94 ? 26.375 -3.557 -9.565 1.00 71.75 94 GLY A O 1
ATOM 774 N N . PHE A 1 95 ? 26.493 -1.533 -10.558 1.00 66.25 95 PHE A N 1
ATOM 775 C CA . PHE A 1 95 ? 26.048 -0.697 -9.422 1.00 66.25 95 PHE A CA 1
ATOM 776 C C . PHE A 1 95 ? 24.520 -0.552 -9.293 1.00 66.25 95 PHE A C 1
ATOM 778 O O . PHE A 1 95 ? 24.038 0.117 -8.378 1.00 66.25 95 PHE A O 1
ATOM 785 N N . ILE A 1 96 ? 23.742 -1.147 -10.199 1.00 66.19 96 ILE A N 1
ATOM 786 C CA . ILE A 1 96 ? 22.294 -0.935 -10.259 1.00 66.19 96 ILE A CA 1
ATOM 787 C C . ILE A 1 96 ? 21.605 -1.858 -9.251 1.00 66.19 96 ILE A C 1
ATOM 789 O O . ILE A 1 96 ? 21.624 -3.084 -9.374 1.00 66.19 96 ILE A O 1
ATOM 793 N N . GLN A 1 97 ? 20.973 -1.258 -8.245 1.00 71.62 97 GLN A N 1
ATOM 794 C CA . GLN A 1 97 ? 20.142 -1.964 -7.275 1.00 71.62 97 GLN A CA 1
ATOM 795 C C . GLN A 1 97 ? 18.670 -1.801 -7.654 1.00 71.62 97 GLN A C 1
ATOM 797 O O . GLN A 1 97 ? 18.202 -0.690 -7.890 1.00 71.62 97 GLN A O 1
ATOM 802 N N . SER A 1 98 ? 17.942 -2.912 -7.706 1.00 72.00 98 SER A N 1
ATOM 803 C CA . SER A 1 98 ? 16.490 -2.934 -7.886 1.00 72.00 98 SER A CA 1
ATOM 804 C C . SER A 1 98 ? 15.846 -3.621 -6.690 1.00 72.00 98 SER A C 1
ATOM 806 O O . SER A 1 98 ? 16.322 -4.679 -6.275 1.00 72.00 98 SER A O 1
ATOM 808 N N . ASN A 1 99 ? 14.759 -3.063 -6.163 1.00 84.69 99 ASN A N 1
ATOM 809 C CA . ASN A 1 99 ? 13.978 -3.718 -5.119 1.00 84.69 99 ASN A CA 1
ATOM 810 C C . ASN A 1 99 ? 12.904 -4.602 -5.757 1.00 84.69 99 ASN A C 1
ATOM 812 O O . ASN A 1 99 ? 12.190 -4.158 -6.655 1.00 84.69 99 ASN A O 1
ATOM 816 N N . SER A 1 100 ? 12.818 -5.845 -5.293 1.00 89.0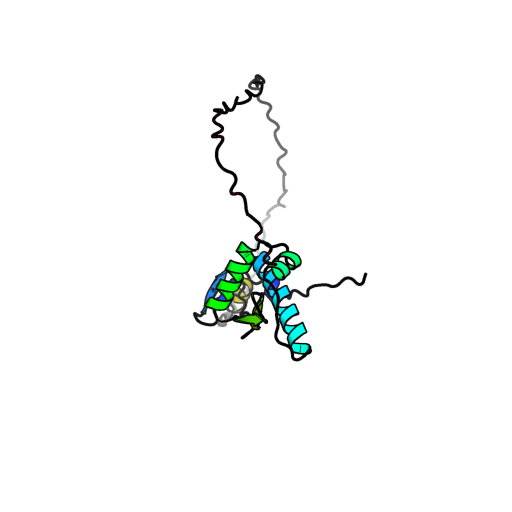0 100 SER A N 1
ATOM 817 C CA . SER A 1 100 ? 11.701 -6.752 -5.541 1.00 89.00 100 SER A CA 1
ATOM 818 C C . SER A 1 100 ? 10.793 -6.750 -4.320 1.00 89.00 100 SER A C 1
ATOM 820 O O . SER A 1 100 ? 11.278 -6.852 -3.186 1.00 89.00 100 SER A O 1
ATOM 822 N N . TYR A 1 101 ? 9.493 -6.614 -4.548 1.00 92.75 101 TYR A N 1
ATOM 823 C CA . TYR A 1 101 ? 8.479 -6.550 -3.505 1.00 92.75 101 TYR A CA 1
ATOM 824 C C . TYR A 1 101 ? 7.525 -7.731 -3.630 1.00 92.75 101 TYR A C 1
ATOM 826 O O . TYR A 1 101 ? 6.962 -7.978 -4.698 1.00 92.75 101 TYR A O 1
ATOM 834 N N . THR A 1 102 ? 7.291 -8.429 -2.520 1.00 94.50 102 THR A N 1
ATOM 835 C CA . THR A 1 102 ? 6.269 -9.480 -2.447 1.00 94.50 102 THR A CA 1
ATOM 836 C C . THR A 1 102 ? 5.273 -9.139 -1.352 1.00 94.50 102 THR A C 1
ATOM 838 O O . THR A 1 102 ? 5.665 -8.929 -0.205 1.00 94.50 102 THR A O 1
ATOM 841 N N . ILE A 1 103 ? 3.987 -9.079 -1.703 1.00 95.31 103 ILE A N 1
ATOM 842 C CA . ILE A 1 103 ? 2.897 -8.940 -0.733 1.00 95.31 103 ILE A CA 1
ATOM 843 C C . ILE A 1 103 ? 2.562 -10.335 -0.205 1.00 95.31 103 ILE A C 1
ATOM 845 O O . IL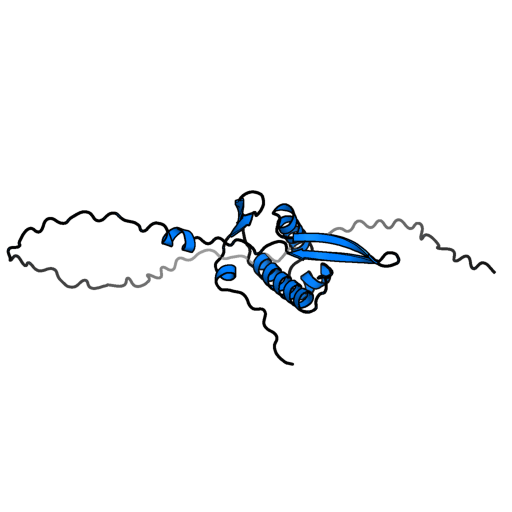E A 1 103 ? 2.229 -11.231 -0.984 1.00 95.31 103 ILE A O 1
ATOM 849 N N . LEU A 1 104 ? 2.689 -10.520 1.110 1.00 94.12 104 LEU A N 1
ATOM 850 C CA . LEU A 1 104 ? 2.475 -11.809 1.772 1.00 94.12 104 LEU A CA 1
ATOM 851 C C . LEU A 1 104 ? 0.999 -12.064 2.084 1.00 94.12 104 LEU A C 1
ATOM 853 O O . LEU A 1 104 ? 0.551 -13.209 2.082 1.00 94.12 104 LEU A O 1
ATOM 857 N N . SER A 1 105 ? 0.250 -11.013 2.409 1.00 91.88 105 SER A N 1
ATOM 858 C CA . SER A 1 105 ? -1.147 -11.098 2.843 1.00 91.88 105 SER A CA 1
ATOM 859 C C . SER A 1 105 ? -1.872 -9.774 2.610 1.00 91.88 105 SER A C 1
ATOM 861 O O . SER A 1 105 ? -1.240 -8.720 2.518 1.00 91.88 105 SER A O 1
ATOM 863 N N . ASP A 1 106 ? -3.200 -9.831 2.540 1.00 93.12 106 ASP A N 1
ATOM 864 C CA . ASP A 1 106 ? -4.051 -8.647 2.421 1.00 93.12 106 ASP A CA 1
ATOM 865 C C . ASP A 1 106 ? -4.164 -7.920 3.768 1.00 93.12 106 ASP A C 1
ATOM 867 O O . ASP A 1 106 ? -4.262 -8.564 4.813 1.00 93.12 106 ASP A O 1
ATOM 871 N N . LEU A 1 107 ? -4.183 -6.579 3.750 1.00 93.88 107 LEU A N 1
ATOM 872 C CA . LEU A 1 107 ? -4.349 -5.770 4.963 1.00 93.88 107 LEU A CA 1
ATOM 873 C C . LEU A 1 107 ? -5.649 -6.117 5.690 1.00 93.88 107 LEU A C 1
ATOM 875 O O . LEU A 1 107 ? -6.743 -5.989 5.137 1.00 93.88 107 LEU A O 1
ATOM 879 N N . VAL A 1 108 ? -5.531 -6.452 6.974 1.00 95.44 108 VAL A N 1
ATOM 880 C CA . VAL A 1 108 ? -6.690 -6.607 7.852 1.00 95.44 108 VAL A CA 1
ATOM 881 C C . VAL A 1 108 ? -7.122 -5.224 8.331 1.00 95.44 108 VAL A C 1
ATOM 883 O O . VAL A 1 108 ? -6.437 -4.573 9.119 1.00 95.44 108 VAL A O 1
ATOM 886 N N . LEU A 1 109 ? -8.252 -4.750 7.815 1.00 95.88 109 LEU A N 1
ATOM 887 C CA . LEU A 1 109 ? -8.739 -3.389 8.027 1.00 95.88 109 LEU A CA 1
ATOM 888 C C . LEU A 1 109 ? -9.644 -3.292 9.257 1.00 95.88 109 LEU A C 1
ATOM 890 O 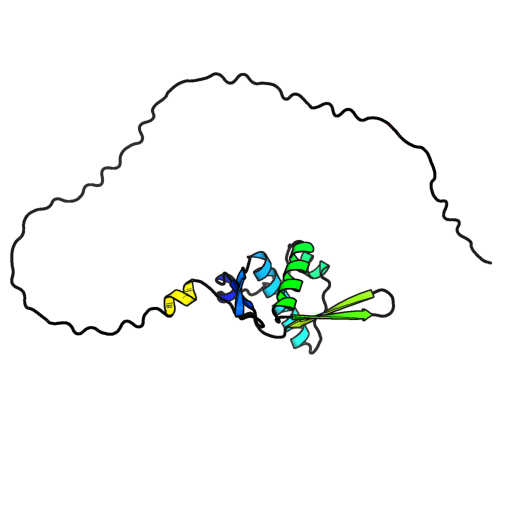O . LEU A 1 109 ? -10.484 -4.160 9.489 1.00 95.88 109 LEU A O 1
ATOM 894 N N . TRP A 1 110 ? -9.529 -2.191 9.998 1.00 95.31 110 TRP A N 1
ATOM 895 C CA . TRP A 1 110 ? -10.392 -1.887 11.135 1.00 95.31 110 TRP A CA 1
ATOM 896 C C . TRP A 1 110 ? -11.047 -0.510 10.990 1.00 95.31 110 TRP A C 1
ATOM 898 O O . TRP A 1 110 ? -10.416 0.474 10.588 1.00 95.31 110 TRP A O 1
ATOM 908 N N . SER A 1 111 ? -12.330 -0.434 11.351 1.00 92.00 111 SER A N 1
ATOM 909 C CA . SER A 1 111 ? -13.102 0.809 11.383 1.00 92.00 111 SER A CA 1
ATOM 910 C C . SER A 1 111 ? -13.955 0.901 12.659 1.00 92.00 111 SER A C 1
ATOM 912 O O . SER A 1 111 ? -14.387 -0.125 13.188 1.00 92.00 111 SER A O 1
ATOM 914 N N . PRO A 1 112 ? -14.279 2.106 13.148 1.00 84.25 112 PRO A N 1
ATOM 915 C CA . PRO A 1 112 ? -15.179 2.254 14.295 1.00 84.25 112 PRO A CA 1
ATOM 916 C C . PRO A 1 112 ? -16.597 1.737 13.986 1.00 84.25 112 PRO A C 1
ATOM 918 O O . PRO A 1 112 ? -17.259 1.165 14.845 1.00 84.25 112 PRO A O 1
ATOM 921 N N . ALA A 1 113 ? -17.042 1.837 12.728 1.00 76.94 113 ALA A N 1
ATOM 922 C CA . ALA A 1 113 ? -18.344 1.328 12.299 1.00 76.94 113 ALA A CA 1
ATOM 923 C C . ALA A 1 113 ? -18.457 -0.209 12.371 1.00 76.94 113 ALA A C 1
ATOM 925 O O . ALA A 1 113 ? -19.569 -0.732 12.467 1.00 76.94 113 ALA A O 1
ATOM 926 N N . SER A 1 114 ? -17.335 -0.942 12.325 1.00 68.19 114 SER A N 1
ATOM 927 C CA . SER A 1 114 ? -17.345 -2.399 12.514 1.00 68.19 114 SER A CA 1
ATOM 928 C C . SER A 1 114 ? -17.596 -2.815 13.965 1.00 68.19 114 SER A C 1
ATOM 930 O O . SER A 1 114 ? -18.197 -3.862 14.170 1.00 68.19 114 SER A O 1
ATOM 932 N N . GLU A 1 115 ? -17.224 -2.004 14.960 1.00 63.34 115 GLU A N 1
ATOM 933 C CA . GLU A 1 115 ? -17.446 -2.352 16.375 1.00 63.34 115 GLU A CA 1
ATOM 934 C C . GLU A 1 115 ? -18.917 -2.185 16.788 1.00 63.34 115 GLU A C 1
ATOM 936 O O . GLU A 1 115 ? -19.451 -3.016 17.525 1.00 63.34 115 GLU A O 1
ATOM 941 N N . CYS A 1 116 ? -19.621 -1.188 16.237 1.00 50.69 116 CYS A N 1
ATOM 942 C CA . CYS A 1 116 ? -21.038 -0.945 16.537 1.00 50.69 116 CYS A CA 1
ATOM 943 C C . CYS A 1 116 ? -21.985 -2.056 16.048 1.00 50.69 116 CYS A C 1
ATOM 945 O O . CYS A 1 116 ? -23.089 -2.183 16.571 1.00 50.69 116 CYS A O 1
ATOM 947 N N . LYS A 1 117 ? -21.584 -2.876 15.067 1.00 54.06 117 LYS A N 1
ATOM 948 C CA . LYS A 1 117 ? -22.434 -3.965 14.545 1.00 54.06 117 LYS A CA 1
ATOM 949 C C . LYS A 1 117 ? -22.430 -5.213 15.431 1.00 54.06 117 LYS A C 1
ATOM 951 O O . LYS A 1 117 ? -23.378 -5.985 15.391 1.00 54.06 117 LYS A O 1
ATOM 956 N N . SER A 1 118 ? -21.401 -5.388 16.255 1.00 47.72 118 SER A N 1
ATOM 957 C CA . SER A 1 118 ? -21.228 -6.550 17.138 1.00 47.72 118 SER A CA 1
ATOM 958 C C . SER A 1 118 ? -21.833 -6.381 18.540 1.00 47.72 118 SER A C 1
ATOM 960 O O . SER A 1 118 ? -21.901 -7.35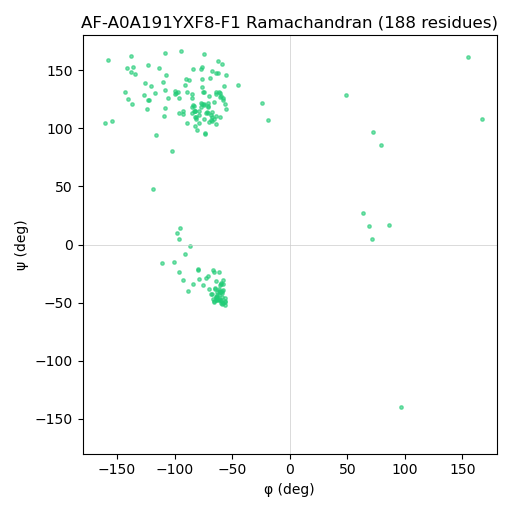2 19.284 1.00 47.72 118 SER A O 1
ATOM 962 N N . ALA A 1 119 ? -22.307 -5.184 18.908 1.00 49.03 119 ALA A N 1
ATOM 963 C CA . ALA A 1 119 ? -22.804 -4.882 20.257 1.00 49.03 119 ALA A CA 1
ATOM 964 C C . ALA A 1 119 ? -24.338 -5.006 20.437 1.00 49.03 119 ALA A C 1
ATOM 966 O O . ALA A 1 119 ? -24.871 -4.531 21.434 1.00 49.03 119 ALA A O 1
ATOM 967 N N . SER A 1 120 ? -25.065 -5.629 19.500 1.00 48.50 120 SER A N 1
ATOM 968 C CA . SER A 1 120 ? -26.542 -5.704 19.521 1.00 48.50 120 SER A CA 1
ATOM 969 C C . SER A 1 120 ? -27.101 -7.131 19.608 1.00 48.50 120 SER A C 1
ATOM 971 O O . SER A 1 120 ? -28.029 -7.495 18.894 1.00 48.50 120 SER A O 1
ATOM 973 N N . VAL A 1 121 ? -26.578 -7.952 20.523 1.00 44.25 121 VAL A N 1
ATOM 974 C CA . VAL A 1 121 ? -27.318 -9.125 21.029 1.00 44.25 121 VAL A CA 1
ATOM 975 C C . VAL A 1 121 ? -27.862 -8.759 22.407 1.00 44.25 121 VAL A C 1
ATOM 977 O O . VAL A 1 121 ? -27.263 -9.063 23.434 1.00 44.25 121 VAL A O 1
ATOM 980 N N . SER A 1 122 ? -28.982 -8.034 22.427 1.00 44.28 122 SER A N 1
ATOM 981 C CA . SER A 1 122 ? -29.775 -7.839 23.640 1.00 44.28 122 SER A CA 1
ATOM 982 C C . SER A 1 122 ? -30.697 -9.044 23.828 1.00 44.28 122 SER A C 1
ATOM 984 O O . SER A 1 122 ? -31.549 -9.320 22.983 1.00 44.28 122 SER A O 1
ATOM 986 N N . THR A 1 123 ? -30.532 -9.748 24.942 1.00 44.00 123 THR A N 1
ATOM 987 C CA . THR A 1 123 ? -31.492 -10.709 25.506 1.00 44.00 123 THR A CA 1
ATOM 988 C C . THR A 1 123 ? -32.928 -10.161 25.496 1.00 44.00 123 THR A C 1
ATOM 990 O O . THR A 1 123 ? -33.120 -9.006 25.883 1.00 44.00 123 THR A O 1
ATOM 993 N N . PRO A 1 124 ? -33.949 -10.959 25.124 1.00 46.38 124 PRO A N 1
ATOM 994 C CA . PRO A 1 124 ? -35.340 -10.535 25.225 1.00 46.38 124 PRO A CA 1
ATOM 995 C C . PRO A 1 124 ? -35.808 -10.629 26.684 1.00 46.38 124 PRO A C 1
ATOM 997 O O . PRO A 1 124 ? -35.824 -11.708 27.274 1.00 46.38 124 PRO A O 1
ATOM 1000 N N . VAL A 1 125 ? -36.189 -9.495 27.272 1.00 53.50 125 VAL A N 1
ATOM 1001 C CA . VAL A 1 125 ? -36.916 -9.445 28.551 1.00 53.50 125 VAL A CA 1
ATOM 1002 C C . VAL A 1 125 ? -38.413 -9.618 28.245 1.00 53.50 125 VAL A C 1
ATOM 1004 O O . VAL A 1 125 ? -38.914 -8.920 27.361 1.00 53.50 125 VAL A O 1
ATOM 1007 N N . PRO A 1 126 ? -39.142 -10.533 28.913 1.00 46.56 126 PRO A N 1
ATOM 1008 C CA . PRO A 1 126 ? -40.565 -10.733 28.666 1.00 46.56 126 PRO A CA 1
ATOM 1009 C C . PRO A 1 126 ? -41.395 -9.595 29.281 1.00 46.56 126 PRO A C 1
ATOM 1011 O O . PRO A 1 126 ? -41.225 -9.228 30.442 1.00 46.56 126 PRO A O 1
ATOM 1014 N N . VAL A 1 127 ? -42.291 -9.047 28.463 1.00 51.22 127 VAL A N 1
ATOM 1015 C CA . VAL A 1 127 ? -43.241 -7.970 28.769 1.00 51.22 127 VAL A CA 1
ATOM 1016 C C . VAL A 1 127 ? -44.395 -8.504 29.631 1.00 51.22 127 VAL A C 1
ATOM 1018 O O . VAL A 1 127 ? -45.009 -9.494 29.233 1.00 51.22 127 VAL A O 1
ATOM 1021 N N . PRO A 1 128 ? -44.770 -7.852 30.748 1.00 42.72 128 PRO A N 1
ATOM 1022 C CA . PRO A 1 128 ? -46.101 -7.993 31.320 1.00 42.72 128 PRO A CA 1
ATOM 1023 C C . PRO A 1 128 ? -47.008 -6.888 30.765 1.00 42.72 128 PRO A C 1
ATOM 1025 O O . PRO A 1 128 ? -46.786 -5.702 31.002 1.00 42.72 128 PRO A O 1
ATOM 1028 N N . THR A 1 129 ? -48.023 -7.305 30.013 1.00 45.69 129 THR A N 1
ATOM 1029 C CA . THR A 1 129 ? -49.185 -6.505 29.615 1.00 45.69 129 THR A CA 1
ATOM 1030 C C . THR A 1 129 ? -49.960 -6.065 30.857 1.00 45.69 129 THR A C 1
ATOM 1032 O O . THR A 1 129 ? -50.264 -6.902 31.707 1.00 45.69 129 THR A O 1
ATOM 1035 N N . LEU A 1 130 ? -50.302 -4.779 30.958 1.00 40.22 130 LEU A N 1
ATOM 1036 C CA . LEU A 1 130 ? -51.304 -4.298 31.907 1.00 40.22 130 LEU A CA 1
ATOM 1037 C C . LEU A 1 130 ? -52.158 -3.224 31.231 1.00 40.22 130 LEU A C 1
ATOM 1039 O O . LEU A 1 130 ? -51.630 -2.280 30.646 1.00 40.22 130 LEU A O 1
ATOM 1043 N N . ASP A 1 131 ? -53.461 -3.473 31.269 1.00 37.19 131 ASP A N 1
ATOM 1044 C CA . ASP A 1 131 ? -54.530 -2.781 30.563 1.00 37.19 131 ASP A CA 1
ATOM 1045 C C . ASP A 1 131 ? -54.702 -1.304 30.974 1.00 37.19 131 ASP A C 1
ATOM 1047 O O . ASP A 1 131 ? -54.503 -0.925 32.130 1.00 37.19 131 ASP A O 1
ATOM 1051 N N . GLU A 1 132 ? -55.108 -0.491 29.994 1.00 49.28 132 GLU A N 1
ATOM 1052 C CA . GLU A 1 132 ? -55.588 0.893 30.132 1.00 49.28 132 GLU A CA 1
ATOM 1053 C C . GLU A 1 132 ? -56.826 0.987 31.050 1.00 49.28 132 GLU A C 1
ATOM 1055 O O . GLU A 1 132 ? -57.604 0.033 31.152 1.00 49.28 132 GLU A O 1
ATOM 1060 N N . PRO A 1 133 ? -57.070 2.158 31.672 1.00 45.28 133 PRO A N 1
ATOM 1061 C CA . PRO A 1 133 ? -58.119 3.011 31.103 1.00 45.28 133 PRO A CA 1
ATOM 1062 C C . PRO A 1 133 ? -57.835 4.528 31.158 1.00 45.28 133 PRO A C 1
ATOM 1064 O O . PRO A 1 133 ? -57.493 5.089 32.195 1.00 45.28 133 PRO A O 1
ATOM 1067 N N . GLU A 1 134 ? -58.030 5.153 29.997 1.00 46.94 134 GLU A N 1
ATOM 1068 C CA . GLU A 1 134 ? -58.882 6.317 29.693 1.00 46.94 134 GLU A CA 1
ATOM 1069 C C . GLU A 1 134 ? -58.848 7.617 30.544 1.00 46.94 134 GLU A C 1
ATOM 1071 O O . GLU A 1 134 ? -59.105 7.658 31.743 1.00 46.94 134 GLU A O 1
ATOM 1076 N N . GLU A 1 135 ? -58.685 8.711 29.785 1.00 48.38 135 GLU A N 1
ATOM 1077 C CA . GLU A 1 135 ? -59.169 10.087 29.988 1.00 48.38 135 GLU A CA 1
ATOM 1078 C C . GLU A 1 135 ? -58.553 10.995 31.073 1.00 48.38 135 GLU A C 1
ATOM 1080 O O . GLU A 1 135 ? -59.027 11.115 32.204 1.00 48.38 135 GLU A O 1
ATOM 1085 N N . ARG A 1 136 ? -57.603 11.843 30.636 1.00 39.38 136 ARG A N 1
ATOM 1086 C CA . ARG A 1 136 ? -57.561 13.257 31.059 1.00 39.38 136 ARG A CA 1
ATOM 1087 C C . ARG A 1 136 ? -56.730 14.131 30.116 1.00 39.38 136 ARG A C 1
ATOM 1089 O O . ARG A 1 136 ? -55.504 14.133 30.166 1.00 39.38 136 ARG A O 1
ATOM 1096 N N . ILE A 1 137 ? -57.410 14.923 29.293 1.00 52.09 137 ILE A N 1
ATOM 1097 C CA . ILE A 1 137 ? -56.827 16.085 28.606 1.00 52.09 137 ILE A CA 1
ATOM 1098 C C . ILE A 1 137 ? -56.703 17.219 29.640 1.00 52.09 137 ILE A C 1
ATOM 1100 O O . ILE A 1 137 ? -57.641 17.444 30.411 1.00 52.09 137 ILE A O 1
ATOM 1104 N N . PRO A 1 138 ? -55.565 17.935 29.679 1.00 48.50 138 PRO A N 1
ATOM 1105 C CA . PRO A 1 138 ? -55.681 19.383 29.535 1.00 48.50 138 PRO A CA 1
ATOM 1106 C C . PRO A 1 138 ? -54.614 20.019 28.634 1.00 48.50 138 PRO A C 1
ATOM 1108 O O . PRO A 1 138 ? -53.467 19.583 28.550 1.00 48.50 138 PRO A O 1
ATOM 1111 N N . ASP A 1 139 ? -55.073 21.092 27.995 1.00 52.09 139 ASP A N 1
ATOM 1112 C CA . ASP A 1 139 ? -54.396 22.091 27.172 1.00 52.09 139 ASP A CA 1
ATOM 1113 C C . ASP A 1 139 ? -52.890 22.288 27.410 1.00 52.09 139 ASP A C 1
ATOM 1115 O O . ASP A 1 139 ? -52.458 22.756 28.466 1.00 52.09 139 ASP A O 1
ATOM 1119 N N . TYR A 1 140 ? -52.093 22.092 26.353 1.00 50.66 140 TYR A N 1
ATOM 1120 C CA . TYR A 1 140 ? -50.811 22.780 26.219 1.00 50.66 140 TYR A CA 1
ATOM 1121 C C . TYR A 1 140 ? -50.612 23.285 24.785 1.00 50.66 140 TYR A C 1
ATOM 1123 O O . TYR A 1 140 ? -50.670 22.537 23.811 1.00 50.66 140 TYR A O 1
ATOM 1131 N N . ALA A 1 141 ? -50.439 24.601 24.695 1.00 57.12 141 ALA A N 1
ATOM 1132 C CA . ALA A 1 141 ? -50.406 25.430 23.498 1.00 57.12 141 ALA A CA 1
ATOM 1133 C C . ALA A 1 141 ? -49.249 25.105 22.522 1.00 57.12 141 ALA A C 1
ATOM 1135 O O . ALA A 1 141 ? -48.216 24.570 22.933 1.00 57.12 141 ALA A O 1
ATOM 1136 N N . PRO A 1 142 ? -49.375 25.475 21.229 1.00 53.00 142 PRO A N 1
ATOM 1137 C CA . PRO A 1 142 ? -48.324 25.266 20.236 1.00 53.00 142 PRO A CA 1
ATOM 1138 C C . PRO A 1 142 ? -47.062 26.078 20.562 1.00 53.00 142 PRO A C 1
ATOM 1140 O O . PRO A 1 142 ? -47.117 27.286 20.797 1.00 53.00 142 PRO A O 1
ATOM 1143 N N . ILE A 1 143 ? -45.905 25.412 20.527 1.00 55.03 143 ILE A N 1
ATOM 1144 C CA . ILE A 1 143 ? -44.587 26.035 20.686 1.00 55.03 143 ILE A CA 1
ATOM 1145 C C . ILE A 1 143 ? -44.324 26.935 19.471 1.00 55.03 143 ILE A C 1
ATOM 1147 O O . ILE A 1 143 ? -44.044 26.464 18.369 1.00 55.03 143 ILE A O 1
ATOM 1151 N N . VAL A 1 144 ? -44.403 28.248 19.683 1.00 44.50 144 VAL A N 1
ATOM 1152 C CA . VAL A 1 144 ? -43.942 29.266 18.736 1.00 44.50 144 VAL A CA 1
ATOM 1153 C C . VAL A 1 144 ? -42.421 29.369 18.856 1.00 44.50 144 VAL A C 1
ATOM 1155 O O . VAL A 1 144 ? -41.901 29.794 19.886 1.00 44.50 144 VAL A O 1
ATOM 1158 N N . PHE A 1 145 ? -41.687 29.010 17.802 1.00 47.69 145 PHE A N 1
ATOM 1159 C CA . PHE A 1 145 ? -40.262 29.331 17.699 1.00 47.69 145 PHE A CA 1
ATOM 1160 C C . PHE A 1 145 ? -40.097 30.826 17.396 1.00 47.69 145 PHE A C 1
ATOM 1162 O O . PHE A 1 145 ? -40.148 31.251 16.244 1.00 47.69 145 PHE A O 1
ATOM 1169 N N . THR A 1 146 ? -39.882 31.645 18.425 1.00 43.31 146 THR A N 1
ATOM 1170 C CA . THR A 1 146 ? -39.392 33.017 18.238 1.00 43.31 146 THR A CA 1
ATOM 1171 C C . THR A 1 146 ? -37.876 32.990 18.053 1.00 43.31 146 THR A C 1
ATOM 1173 O O . THR A 1 146 ? -37.134 32.726 18.999 1.00 43.31 146 THR A O 1
ATOM 1176 N N . ALA A 1 147 ? -37.408 33.268 16.837 1.00 53.22 147 ALA A N 1
ATOM 1177 C CA . ALA A 1 147 ? -35.997 33.515 16.558 1.00 53.22 147 ALA A CA 1
ATOM 1178 C C . ALA A 1 147 ? -35.563 34.863 17.174 1.00 53.22 147 ALA A C 1
ATOM 1180 O O . ALA A 1 147 ? -36.208 35.879 16.905 1.00 53.22 147 ALA A O 1
ATOM 1181 N N . PRO A 1 148 ? -34.482 34.934 17.971 1.00 49.41 148 PRO A N 1
ATOM 1182 C CA . PRO A 1 148 ? -33.932 36.219 18.378 1.00 49.41 148 PRO A CA 1
ATOM 1183 C C . PRO A 1 148 ? -33.124 36.845 17.230 1.00 49.41 148 PRO A C 1
ATOM 1185 O O . PRO A 1 148 ? -32.152 36.271 16.740 1.00 49.41 148 PRO A O 1
ATOM 1188 N N . ALA A 1 149 ? -33.532 38.045 16.814 1.00 49.50 149 ALA A N 1
ATOM 1189 C CA . ALA A 1 149 ? -32.801 38.897 15.879 1.00 49.50 149 ALA A CA 1
ATOM 1190 C C . ALA A 1 149 ? -31.424 39.320 16.446 1.00 49.50 149 ALA A C 1
ATOM 1192 O O . ALA A 1 149 ? -31.297 39.530 17.658 1.00 49.50 149 ALA A O 1
ATOM 1193 N N . PRO A 1 150 ? -30.394 39.503 15.595 1.00 49.97 150 PRO A N 1
ATOM 1194 C CA . PRO A 1 150 ? -29.074 39.936 16.038 1.00 49.97 150 PRO A CA 1
ATOM 1195 C C . PRO A 1 150 ? -29.101 41.406 16.475 1.00 49.97 150 PRO A C 1
ATOM 1197 O O . PRO A 1 150 ? -29.383 42.307 15.684 1.00 49.97 150 PRO A O 1
ATOM 1200 N N . LYS A 1 151 ? -28.769 41.665 17.744 1.00 43.75 151 LYS A N 1
ATOM 1201 C CA . LYS A 1 151 ? -28.478 43.018 18.230 1.00 43.75 151 LYS A CA 1
ATOM 1202 C C . LYS A 1 151 ? -27.054 43.388 17.818 1.00 43.75 151 LYS A C 1
ATOM 1204 O O . LYS A 1 151 ? -26.086 42.910 18.401 1.00 43.75 151 LYS A O 1
ATOM 1209 N N . VAL A 1 152 ? -26.949 44.234 16.798 1.00 47.16 152 VAL A N 1
ATOM 1210 C CA . VAL A 1 152 ? -25.729 44.968 16.453 1.00 47.16 152 VAL A CA 1
ATOM 1211 C C . VAL A 1 152 ? -25.509 46.028 17.532 1.00 47.16 152 VAL A C 1
ATOM 1213 O O . VAL A 1 152 ? -26.293 46.968 17.638 1.00 47.16 152 VAL A O 1
ATOM 1216 N N . SER A 1 153 ? -24.450 45.879 18.323 1.00 42.56 153 SER A N 1
ATOM 1217 C CA . SER A 1 153 ? -23.956 46.932 19.213 1.00 42.56 153 SER A CA 1
ATOM 1218 C C . SER A 1 153 ? -22.631 47.454 18.670 1.00 42.56 153 SER A C 1
ATOM 1220 O O . SER A 1 153 ? -21.624 46.751 18.668 1.00 42.56 153 SER A O 1
ATOM 1222 N N . LEU A 1 154 ? -22.664 48.695 18.185 1.00 45.03 154 LEU A N 1
ATOM 1223 C CA . LEU A 1 154 ? -21.503 49.506 17.830 1.00 45.03 154 LEU A CA 1
ATOM 1224 C C . LEU A 1 154 ? -20.822 50.002 19.113 1.00 45.03 154 LEU A C 1
ATOM 1226 O O . LEU A 1 154 ? -21.426 50.738 19.889 1.00 45.03 154 LEU A O 1
ATOM 1230 N N . THR A 1 155 ? -19.550 49.659 19.298 1.00 46.72 155 THR A N 1
ATOM 1231 C CA . THR A 1 155 ? -18.648 50.328 20.248 1.00 46.72 155 THR A CA 1
ATOM 1232 C C . THR A 1 155 ? -17.382 50.768 19.512 1.00 46.72 155 THR A C 1
ATOM 1234 O O . THR A 1 155 ? -16.785 49.937 18.825 1.00 46.72 155 THR A O 1
ATOM 1237 N N . PRO A 1 156 ? -16.955 52.040 19.624 1.00 48.12 156 PRO A N 1
ATOM 1238 C CA . PRO A 1 156 ? -15.775 52.539 18.932 1.00 48.12 156 PRO A CA 1
ATOM 1239 C C . PRO A 1 156 ? -14.499 52.394 19.775 1.00 48.12 156 PRO A C 1
ATOM 1241 O O . PRO A 1 156 ? -14.471 52.750 20.952 1.00 48.12 156 PRO A O 1
ATOM 1244 N N . GLY A 1 157 ? -13.418 51.959 19.126 1.00 41.47 157 GLY A N 1
ATOM 1245 C CA . GLY A 1 157 ? -12.034 52.155 19.571 1.00 41.47 157 GLY A CA 1
ATOM 1246 C C . GLY A 1 157 ? -11.069 51.093 19.025 1.00 41.47 157 GLY A C 1
ATOM 1247 O O . GLY A 1 157 ? -11.518 50.004 18.676 1.00 41.47 157 GLY A O 1
ATOM 1248 N N . PRO A 1 158 ? -9.743 51.332 19.013 1.00 45.69 158 PRO A N 1
ATOM 1249 C CA . PRO A 1 158 ? -9.003 52.579 18.838 1.00 45.69 158 PRO A CA 1
ATOM 1250 C C . PRO A 1 158 ? -8.295 52.636 17.463 1.00 45.69 158 PRO A C 1
ATOM 1252 O O . PRO A 1 158 ? -8.129 51.641 16.764 1.00 45.69 158 PRO A O 1
ATOM 1255 N N . VAL A 1 159 ? -7.861 53.839 17.086 1.00 53.53 159 VAL A N 1
ATOM 1256 C CA . VAL A 1 159 ? -7.076 54.145 15.880 1.00 53.53 159 VAL A CA 1
ATOM 1257 C C . VAL A 1 159 ? -5.799 53.297 15.827 1.00 53.53 159 VAL A C 1
ATOM 1259 O O . VAL A 1 159 ? -4.913 53.447 16.669 1.00 53.53 159 VAL A O 1
ATOM 1262 N N . VAL A 1 160 ? -5.680 52.441 14.811 1.00 44.31 160 VAL A N 1
ATOM 1263 C CA . VAL A 1 160 ? -4.426 51.760 14.472 1.00 44.31 160 VAL A CA 1
ATOM 1264 C C . VAL A 1 160 ? -3.549 52.754 13.715 1.00 44.31 160 VAL A C 1
ATOM 1266 O O . VAL A 1 160 ? -3.862 53.148 12.595 1.00 44.31 160 VAL A O 1
ATOM 1269 N N . ARG A 1 161 ? -2.452 53.187 14.344 1.00 52.12 161 ARG A N 1
ATOM 1270 C CA . ARG A 1 161 ? -1.343 53.830 13.634 1.00 52.12 161 ARG A CA 1
ATOM 1271 C C . ARG A 1 161 ? -0.631 52.769 12.801 1.00 52.12 161 ARG A C 1
ATOM 1273 O O . ARG A 1 161 ? -0.139 51.784 13.343 1.00 52.12 161 ARG A O 1
ATOM 1280 N N . GLU A 1 162 ? -0.578 52.997 11.499 1.00 46.03 162 GLU A N 1
ATOM 1281 C CA . GLU A 1 162 ? 0.212 52.225 10.548 1.00 46.03 162 GLU A CA 1
ATOM 1282 C C . GLU A 1 162 ? 1.705 52.391 10.878 1.00 46.03 162 GLU A C 1
ATOM 1284 O O . GLU A 1 162 ? 2.270 53.479 10.768 1.00 46.03 162 GLU A O 1
ATOM 1289 N N . VAL A 1 163 ? 2.335 51.318 11.358 1.00 54.22 163 VAL A N 1
ATOM 1290 C CA . VAL A 1 163 ? 3.788 51.2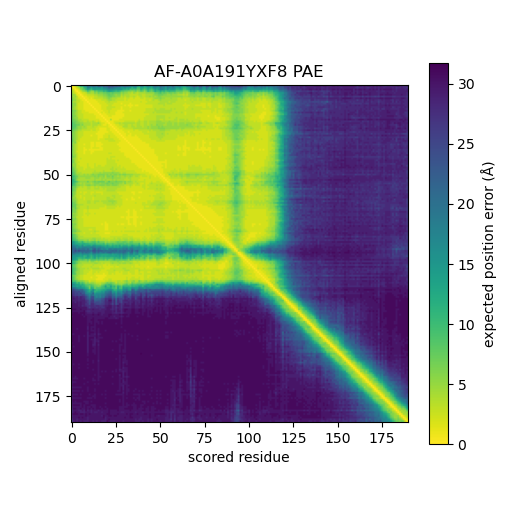44 11.535 1.00 54.22 163 VAL A CA 1
ATOM 1291 C C . VAL A 1 163 ? 4.344 50.553 10.297 1.00 54.22 163 VAL A C 1
ATOM 1293 O O . VAL A 1 163 ? 4.068 49.379 10.059 1.00 54.22 163 VAL A O 1
ATOM 1296 N N . ALA A 1 164 ? 5.097 51.303 9.493 1.00 55.78 164 ALA A N 1
ATOM 1297 C CA . ALA A 1 164 ? 5.782 50.799 8.309 1.00 55.78 164 ALA A CA 1
ATOM 1298 C C . ALA A 1 164 ? 6.705 49.609 8.656 1.00 55.78 164 ALA A C 1
ATOM 1300 O O . ALA A 1 164 ? 7.309 49.597 9.735 1.00 55.78 164 ALA A O 1
ATOM 1301 N N . PRO A 1 165 ? 6.867 48.620 7.759 1.00 47.56 165 PRO A N 1
ATOM 1302 C CA . PRO A 1 165 ? 7.737 47.483 8.016 1.00 47.56 165 PRO A CA 1
ATOM 1303 C C . PRO A 1 165 ? 9.205 47.927 8.066 1.00 47.56 165 PRO A C 1
ATOM 1305 O O . PRO A 1 165 ? 9.794 48.338 7.066 1.00 47.56 165 PRO A O 1
ATOM 1308 N N . VAL A 1 166 ? 9.811 47.811 9.249 1.00 53.38 166 VAL A N 1
ATOM 1309 C CA . VAL A 1 166 ? 11.264 47.862 9.418 1.00 53.38 166 VAL A CA 1
ATOM 1310 C C . VAL A 1 166 ? 11.846 46.612 8.764 1.00 53.38 166 VAL A C 1
ATOM 1312 O O . VAL A 1 166 ? 11.673 45.497 9.250 1.00 53.38 166 VAL A O 1
ATOM 1315 N N . VAL A 1 167 ? 12.527 46.810 7.639 1.00 54.25 167 VAL A N 1
ATOM 1316 C CA . VAL A 1 167 ? 13.331 45.790 6.965 1.00 54.25 167 VAL A CA 1
ATOM 1317 C C . VAL A 1 167 ? 14.510 45.424 7.875 1.00 54.25 167 VAL A C 1
ATOM 1319 O O . VAL A 1 167 ? 15.304 46.309 8.206 1.00 54.25 167 VAL A O 1
ATOM 1322 N N . PRO A 1 168 ? 14.697 44.153 8.267 1.00 47.69 168 PRO A N 1
ATOM 1323 C CA . PRO A 1 168 ? 15.932 43.743 8.916 1.00 47.69 168 PRO A CA 1
ATOM 1324 C C . PRO A 1 168 ? 17.071 43.803 7.890 1.00 47.69 168 PRO A C 1
ATOM 1326 O O . PRO A 1 168 ? 17.116 43.016 6.944 1.00 47.69 168 PRO A O 1
ATOM 1329 N N . ARG A 1 169 ? 18.011 44.738 8.068 1.00 42.88 169 ARG A N 1
ATOM 1330 C CA . ARG A 1 169 ? 19.331 44.660 7.430 1.00 42.88 169 ARG A CA 1
ATOM 1331 C C . ARG A 1 169 ? 20.041 43.430 7.994 1.00 42.88 169 ARG A C 1
ATOM 1333 O O . ARG A 1 169 ? 20.529 43.455 9.120 1.00 42.88 169 ARG A O 1
ATOM 1340 N N . VAL A 1 170 ? 20.100 42.360 7.209 1.00 42.50 170 VAL A N 1
ATOM 1341 C CA . VAL A 1 170 ? 21.060 41.280 7.435 1.00 42.50 170 VAL A CA 1
ATOM 1342 C C . VAL A 1 170 ? 22.439 41.858 7.124 1.00 42.50 170 VAL A C 1
ATOM 1344 O O . VAL A 1 170 ? 22.758 42.131 5.970 1.00 42.50 170 VAL A O 1
ATOM 1347 N N . ASN A 1 171 ? 23.239 42.095 8.162 1.00 43.38 171 ASN A N 1
ATOM 1348 C CA . ASN A 1 171 ? 24.671 42.305 7.997 1.00 43.38 171 ASN A CA 1
ATOM 1349 C C . ASN A 1 171 ? 25.267 40.984 7.495 1.00 43.38 171 ASN A C 1
ATOM 1351 O O . ASN A 1 171 ? 25.343 40.020 8.253 1.00 43.38 171 ASN A O 1
ATOM 1355 N N . LEU A 1 172 ? 25.661 40.941 6.221 1.00 50.22 172 LEU A N 1
ATOM 1356 C CA . LEU A 1 172 ? 26.631 39.965 5.733 1.00 50.22 172 LEU A CA 1
ATOM 1357 C C . LEU A 1 172 ? 28.005 40.352 6.301 1.00 50.22 172 LEU A C 1
ATOM 1359 O O . LEU A 1 172 ? 28.500 41.427 5.956 1.00 50.22 172 LEU A O 1
ATOM 1363 N N . PRO A 1 173 ? 28.666 39.511 7.108 1.00 51.38 173 PRO A N 1
ATOM 1364 C CA . PRO A 1 173 ? 30.114 39.522 7.142 1.00 51.38 173 PRO A CA 1
ATOM 1365 C C . PRO A 1 173 ? 30.626 38.902 5.835 1.00 51.38 173 PRO A C 1
ATOM 1367 O O . PRO A 1 173 ? 30.393 37.729 5.540 1.00 51.38 173 PRO A O 1
ATOM 1370 N N . CYS A 1 174 ? 31.288 39.732 5.031 1.00 41.56 174 CYS A N 1
ATOM 1371 C CA . CYS A 1 174 ? 32.250 39.273 4.044 1.00 41.56 174 CYS A CA 1
ATOM 1372 C C . CYS A 1 174 ? 33.338 38.489 4.776 1.00 41.56 174 CYS A C 1
ATOM 1374 O O . CYS A 1 174 ? 33.964 39.063 5.653 1.00 41.56 174 CYS A O 1
ATOM 1376 N N . ASP A 1 175 ? 33.576 37.246 4.373 1.00 40.84 175 ASP A N 1
ATOM 1377 C CA . ASP A 1 175 ? 34.903 36.634 4.385 1.00 40.84 175 ASP A CA 1
ATOM 1378 C C . ASP A 1 175 ? 34.913 35.540 3.314 1.00 40.84 175 ASP A C 1
ATOM 1380 O O . ASP A 1 175 ? 34.276 34.495 3.438 1.00 40.84 175 ASP A O 1
ATOM 1384 N N . ILE A 1 176 ? 35.595 35.837 2.210 1.00 48.19 176 ILE A N 1
ATOM 1385 C CA . ILE A 1 176 ? 35.968 34.882 1.170 1.00 48.19 176 ILE A CA 1
ATOM 1386 C C . ILE A 1 176 ? 37.369 34.390 1.544 1.00 48.19 176 ILE A C 1
ATOM 1388 O O . ILE A 1 176 ? 38.315 35.171 1.427 1.00 48.19 176 ILE A O 1
ATOM 1392 N N . PRO A 1 177 ? 37.565 33.120 1.931 1.00 49.94 177 PRO A N 1
ATOM 1393 C CA . PRO A 1 177 ? 38.865 32.493 1.814 1.00 49.94 177 PRO A CA 1
ATOM 1394 C C . PRO A 1 177 ? 39.014 32.010 0.368 1.00 49.94 177 PRO A C 1
ATOM 1396 O O . PRO A 1 177 ? 38.459 30.991 -0.039 1.00 49.94 177 PRO A O 1
ATOM 1399 N N . THR A 1 178 ? 39.765 32.765 -0.428 1.00 49.47 178 THR A N 1
ATOM 1400 C CA . THR A 1 178 ? 40.436 32.259 -1.629 1.00 49.47 178 THR A CA 1
ATOM 1401 C C . THR A 1 178 ? 41.338 31.091 -1.236 1.00 49.47 178 THR A C 1
ATOM 1403 O O . THR A 1 178 ? 42.258 31.284 -0.442 1.00 49.47 178 THR A O 1
ATOM 1406 N N . GLY A 1 179 ? 41.120 29.902 -1.799 1.00 42.22 179 GLY A N 1
ATOM 1407 C CA . GLY A 1 179 ? 42.077 28.809 -1.639 1.00 42.22 179 GLY A CA 1
ATOM 1408 C C . GLY A 1 179 ? 41.578 27.433 -2.066 1.00 42.22 179 GLY A C 1
ATOM 1409 O O . GLY A 1 179 ? 40.846 26.787 -1.328 1.00 42.22 179 GLY A O 1
ATOM 1410 N N . ASN A 1 180 ? 42.123 26.974 -3.195 1.00 43.16 180 ASN A N 1
ATOM 1411 C CA . ASN A 1 180 ? 42.247 25.587 -3.660 1.00 43.16 180 ASN A CA 1
ATOM 1412 C C . ASN A 1 180 ? 41.022 24.905 -4.285 1.00 43.16 180 ASN A C 1
ATOM 1414 O O . ASN A 1 180 ? 40.361 24.068 -3.672 1.00 43.16 180 ASN A O 1
ATOM 1418 N N . ASP A 1 181 ? 40.865 25.131 -5.590 1.00 47.38 181 ASP A N 1
ATOM 1419 C CA . ASP A 1 181 ? 40.298 24.133 -6.497 1.00 47.38 181 ASP A CA 1
ATOM 1420 C C . ASP A 1 181 ? 41.222 22.898 -6.570 1.00 47.38 181 ASP A C 1
ATOM 1422 O O . ASP A 1 181 ? 42.420 23.043 -6.841 1.00 47.38 181 ASP A O 1
ATOM 1426 N N . PRO A 1 182 ? 40.720 21.664 -6.385 1.00 49.94 182 PRO A N 1
ATOM 1427 C CA . PRO A 1 182 ? 41.466 20.474 -6.759 1.00 49.94 182 PRO A CA 1
ATOM 1428 C C . PRO A 1 182 ? 41.443 20.324 -8.288 1.00 49.94 182 PRO A C 1
ATOM 1430 O O . PRO A 1 182 ? 40.429 19.968 -8.891 1.00 49.94 182 PRO A O 1
ATOM 1433 N N . VAL A 1 183 ? 42.593 20.578 -8.916 1.00 47.66 183 VAL A N 1
ATOM 1434 C CA . VAL A 1 183 ? 42.878 20.203 -10.306 1.00 47.66 183 VAL A CA 1
ATOM 1435 C C . VAL A 1 183 ? 42.777 18.680 -10.428 1.00 47.66 183 VAL A C 1
ATOM 1437 O O . VAL A 1 183 ? 43.618 17.947 -9.911 1.00 47.66 183 VAL A O 1
ATOM 1440 N N . TRP A 1 184 ? 41.749 18.183 -11.114 1.00 46.84 184 TRP A N 1
ATOM 1441 C CA . TRP A 1 184 ? 41.704 16.794 -11.563 1.00 46.84 184 TRP A CA 1
ATOM 1442 C C . TRP A 1 184 ? 42.544 16.684 -12.839 1.00 46.84 184 TRP A C 1
ATOM 1444 O O . TRP A 1 184 ? 42.126 17.042 -13.936 1.00 46.84 184 TRP A O 1
ATOM 1454 N N . GLU A 1 185 ? 43.781 16.222 -12.689 1.00 49.72 185 GLU A N 1
ATOM 1455 C CA . GLU A 1 185 ? 44.661 15.944 -13.817 1.00 49.72 185 GLU A CA 1
ATOM 1456 C C . GLU A 1 185 ? 44.187 14.671 -14.539 1.00 49.72 185 GLU A C 1
ATOM 1458 O O . GLU A 1 185 ? 44.226 13.560 -14.005 1.00 49.72 185 GLU A O 1
ATOM 1463 N N . VAL A 1 186 ? 43.722 14.831 -15.779 1.00 50.56 186 VAL A N 1
ATOM 1464 C CA . VAL A 1 186 ? 43.446 13.719 -16.693 1.00 50.56 186 VAL A CA 1
ATOM 1465 C C . VAL A 1 186 ? 44.779 13.167 -17.185 1.00 50.56 186 VAL A C 1
ATOM 1467 O O . VAL A 1 186 ? 45.331 13.643 -18.177 1.00 50.56 186 VAL A O 1
ATOM 1470 N N . ARG A 1 187 ? 45.292 12.117 -16.539 1.00 46.09 187 ARG A N 1
ATOM 1471 C CA . ARG A 1 187 ? 46.312 11.273 -17.171 1.00 46.09 187 ARG A CA 1
ATOM 1472 C C . ARG A 1 187 ? 45.662 10.471 -18.294 1.00 46.09 187 ARG A C 1
ATOM 1474 O O . ARG A 1 187 ? 44.952 9.500 -18.048 1.00 46.09 187 ARG A O 1
ATOM 1481 N N . ARG A 1 188 ? 45.927 10.871 -19.538 1.00 47.91 188 ARG A N 1
ATOM 1482 C CA . ARG A 1 188 ? 45.839 9.967 -20.688 1.00 47.91 188 ARG A CA 1
ATOM 1483 C C . ARG A 1 188 ? 47.141 9.178 -20.745 1.00 47.91 188 ARG A C 1
ATOM 1485 O O . ARG A 1 188 ? 48.188 9.743 -21.041 1.00 47.91 188 ARG A O 1
ATOM 1492 N N . SER A 1 189 ? 47.072 7.891 -20.438 1.00 51.59 189 SER A N 1
ATOM 1493 C CA . SER A 1 189 ? 48.135 6.948 -20.772 1.00 51.59 189 SER A CA 1
ATOM 1494 C C . SER A 1 189 ? 48.071 6.679 -22.274 1.00 51.59 189 SER A C 1
ATOM 1496 O O . SER A 1 189 ? 47.026 6.261 -22.776 1.00 51.59 189 SER A O 1
ATOM 1498 N N . SER A 1 190 ? 49.159 7.001 -22.973 1.00 52.25 190 SER A N 1
ATOM 1499 C CA . SER A 1 190 ? 49.501 6.421 -24.278 1.00 52.25 190 SER A CA 1
ATOM 1500 C C . SER A 1 190 ? 50.243 5.108 -24.065 1.00 52.25 190 SER A C 1
ATOM 1502 O O . SER A 1 190 ? 50.874 4.985 -22.988 1.00 52.25 190 SER A O 1
#

Organism: NCBI:txid1853130

InterPro domains:
  IPR036388 Winged helix-like DNA-binding domain superfamily [G3DSA:1.10.10.10] (26-115)
  IPR054027 Domain of unknown function DUF6945 [PF22182] (14-87)

Solvent-accessible surface area (backbone atoms only — not comparable to full-atom values): 12922 Å² total; per-residue (Å²): 133,83,89,83,81,85,84,78,51,70,64,66,71,63,24,51,23,32,42,29,75,75,75,66,46,80,40,84,45,50,72,70,53,48,53,45,48,50,53,51,50,55,49,39,52,56,26,48,76,70,78,40,82,30,66,64,54,68,67,56,53,22,70,73,59,76,50,53,63,69,55,50,54,52,51,54,50,48,37,38,76,28,58,33,37,50,77,47,79,42,76,43,94,78,89,47,74,45,43,37,51,45,78,74,56,80,85,47,71,38,40,77,74,63,58,68,69,73,74,73,82,75,81,88,78,87,82,82,88,78,84,86,83,86,89,80,89,78,92,77,80,84,87,76,86,79,80,84,77,86,84,86,79,92,79,92,83,77,90,80,79,88,74,76,85,81,75,81,81,77,80,76,81,87,79,83,81,86,81,81,83,84,82,81,79,83,80,77,84,127

Sequence (190 aa):
MTAQFCKMTYLIMAATHWISAHTGEKISFTGDQKIMWVWMFQRFEHFKSKGREWFDNQADIVAATGTSESTVKRFMALLKTHGYITVETRRRQGFIQSNSYTILSDLVLWSPASECKSASVSTPVPVPTLDEPEERIPDYAPIVFTAPAPKVSLTPGPVVREVAPVVPRVNLPCDIPTGNDPVWEVRRSS